Protein AF-N1UBB9-F1 (afdb_monomer_lite)

Foldseek 3Di:
DDPPPPDDLVNLLPLVNLLLLLLVVVVVVVVVVVVVVVVCVVVVDDDDDDDPSNVLSPLQFPPPVQQAQDDPVCQVPPPVPDRSSVSRVVSLVVLLPDDPVSRDRSNVSNVVLSVVLSCLQPVDPDNDAPFWDWDWDFPPDDDVVDTDTDTDTHRRDPSNVSSVVSVVVSCLVVCLVVDDLLDQPPHDACSDPNHRHDPVVNVVVVVVVCPPDPDDDDDDDDDPPVVVPDDPVCVVPVD

Secondary structure (DSSP, 8-state):
--------TGGGGSHHHHHHHHHHHHHHHHHHHHHHHHHHHHH--------HHHHHHHHHS--GGGPPPPPHHHHHS-TTS-HHHHHHHHHHHHHHTS-GGGS-HHHHHHHHHHHHHHIIIII-SS--PPPPEEEEEEEEEEETTEEEEEEEEE---HHHHHHHHHHHHHHHHHHTTTS-TT--TT--S-TBTTB---HHHHHHHHHHHHTT-S---------TTHHHHS-HHHHHH--

Sequence (239 aa):
MGRSHAFTFEDYFSDLSIIKSLITYRLKLAKKRHDQFFFERFVHSENLRSNETEVQLSKIFPPRNHWKRPNFKSRIKPKGGNSYSESLLFTINQYRSLPLEKQPQWVFELNNFISEIRSKALYSSTIELPPPKLVPASKNKKDGDFELYRPISIVEDLASSIVMKLVARYLMDQLDIVFKKSSFAYRRGRIYQNRIPTHHDCYKEIKRFKVGKTELYVSECDIKAFFDTIAHSEIRNSY

Structure (mmCIF, N/CA/C/O backbone):
data_AF-N1UBB9-F1
#
_entry.id   AF-N1UBB9-F1
#
loop_
_atom_site.group_PDB
_atom_site.id
_atom_site.type_symbol
_atom_site.label_atom_id
_atom_site.label_alt_id
_atom_site.label_comp_id
_atom_site.label_asym_id
_atom_site.label_entity_id
_atom_site.label_seq_id
_atom_site.pdbx_PDB_ins_code
_atom_site.Cartn_x
_atom_site.Cartn_y
_atom_site.Cartn_z
_atom_site.occupancy
_atom_site.B_iso_or_equiv
_atom_site.auth_seq_id
_atom_site.auth_comp_id
_atom_site.auth_asym_id
_atom_site.auth_atom_id
_atom_site.pdbx_PDB_model_num
ATOM 1 N N . MET A 1 1 ? -29.050 -9.064 -12.350 1.00 32.28 1 MET A N 1
ATOM 2 C CA . MET A 1 1 ? -28.337 -10.332 -12.086 1.00 32.28 1 MET A CA 1
ATOM 3 C C . MET A 1 1 ? -26.857 -10.121 -12.377 1.00 32.28 1 MET A C 1
ATOM 5 O O . MET A 1 1 ? -26.443 -10.207 -13.525 1.00 32.28 1 MET A O 1
ATOM 9 N N . GLY A 1 2 ? -26.083 -9.693 -11.378 1.00 38.00 2 GLY A N 1
ATOM 10 C CA . GLY A 1 2 ? -24.653 -9.420 -11.540 1.00 38.00 2 GLY A CA 1
ATOM 11 C C . GLY A 1 2 ? -23.857 -10.659 -11.165 1.00 38.00 2 GLY A C 1
ATOM 12 O O . GLY A 1 2 ? -23.973 -11.118 -10.035 1.00 38.00 2 GLY A O 1
ATOM 13 N N . ARG A 1 3 ? -23.083 -11.207 -12.105 1.00 36.44 3 ARG A N 1
ATOM 14 C CA . ARG A 1 3 ? -22.114 -12.270 -11.822 1.00 36.44 3 ARG A CA 1
ATOM 15 C C . ARG A 1 3 ? -21.164 -11.764 -10.735 1.00 36.44 3 ARG A C 1
ATOM 17 O O . ARG A 1 3 ? -20.363 -10.867 -10.990 1.00 36.44 3 ARG A O 1
ATOM 24 N N . SER A 1 4 ? -21.273 -12.309 -9.528 1.00 43.84 4 SER A N 1
ATOM 25 C CA . SER A 1 4 ? -20.225 -12.215 -8.521 1.00 43.84 4 SER A CA 1
ATOM 26 C C . SER A 1 4 ? -19.043 -13.020 -9.049 1.00 43.84 4 SER A C 1
ATOM 28 O O . SER A 1 4 ? -18.952 -14.224 -8.822 1.00 43.84 4 SER A O 1
ATOM 30 N N . HIS A 1 5 ? -18.176 -12.384 -9.836 1.00 55.91 5 HIS A N 1
ATOM 31 C CA . HIS A 1 5 ? -16.854 -12.940 -10.080 1.00 55.91 5 HIS A CA 1
ATOM 32 C C . HIS A 1 5 ? -16.162 -12.989 -8.719 1.00 55.91 5 HIS A C 1
ATOM 34 O O . HIS A 1 5 ? -15.759 -11.954 -8.189 1.00 55.91 5 HIS A O 1
ATOM 40 N N . ALA A 1 6 ? -16.126 -14.175 -8.115 1.00 71.12 6 ALA A N 1
ATOM 41 C CA . ALA A 1 6 ? -15.250 -14.435 -6.992 1.00 71.12 6 ALA A CA 1
ATOM 42 C C . ALA A 1 6 ? -13.825 -14.273 -7.529 1.00 71.12 6 ALA A C 1
ATOM 44 O O . ALA A 1 6 ? -13.397 -15.053 -8.376 1.00 71.12 6 ALA A O 1
ATOM 45 N N . PHE A 1 7 ? -13.152 -13.195 -7.130 1.00 80.00 7 PHE A N 1
ATOM 46 C CA . PHE A 1 7 ? -11.756 -12.975 -7.488 1.00 80.00 7 PHE A CA 1
ATOM 47 C C . PHE A 1 7 ? -10.901 -13.993 -6.743 1.00 80.00 7 PHE A C 1
ATOM 49 O O . PHE A 1 7 ? -11.041 -14.130 -5.523 1.00 80.00 7 PHE A O 1
ATOM 56 N N . THR A 1 8 ? -10.022 -14.684 -7.46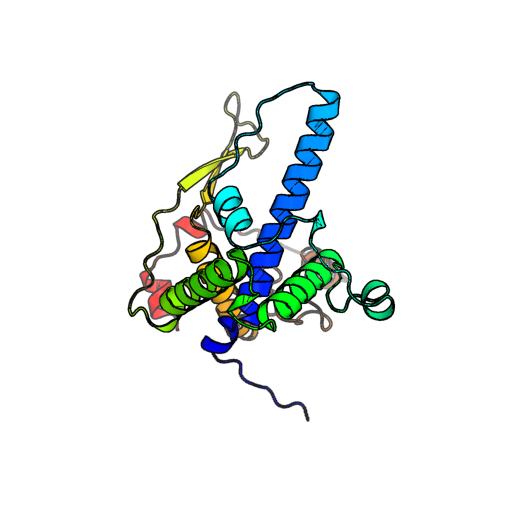0 1.00 90.94 8 THR A N 1
ATOM 57 C CA . THR A 1 8 ? -9.057 -15.589 -6.832 1.00 90.94 8 THR A CA 1
ATOM 58 C C . THR A 1 8 ? -7.869 -14.791 -6.299 1.00 90.94 8 THR A C 1
ATOM 60 O O . THR A 1 8 ? -7.705 -13.608 -6.611 1.00 90.94 8 THR A O 1
ATOM 63 N N . PHE A 1 9 ? -7.023 -15.410 -5.475 1.00 91.62 9 PHE A N 1
ATOM 64 C CA . PHE A 1 9 ? -5.820 -14.758 -4.952 1.00 91.62 9 PHE A CA 1
ATOM 65 C C . PHE A 1 9 ? -4.897 -14.271 -6.086 1.00 91.62 9 PHE A C 1
ATOM 67 O O . PHE A 1 9 ? -4.391 -13.148 -6.054 1.00 91.62 9 PHE A O 1
ATOM 74 N N . GLU A 1 10 ? -4.761 -15.066 -7.143 1.00 93.81 10 GLU A N 1
ATOM 75 C CA . GLU A 1 10 ? -3.926 -14.814 -8.318 1.00 93.81 10 GLU A CA 1
ATOM 76 C C . GLU A 1 10 ? -4.357 -13.560 -9.095 1.00 93.81 10 GLU A C 1
ATOM 78 O O . GLU A 1 10 ? -3.503 -12.830 -9.614 1.00 93.81 10 GLU A O 1
ATOM 83 N N . ASP A 1 11 ? -5.658 -13.246 -9.128 1.00 93.88 11 ASP A N 1
ATOM 84 C CA . ASP A 1 11 ? -6.191 -12.058 -9.810 1.00 93.88 11 ASP A CA 1
ATOM 85 C C . ASP A 1 11 ? -5.619 -10.757 -9.224 1.00 93.88 11 ASP A C 1
ATOM 87 O O . ASP A 1 11 ? -5.365 -9.772 -9.941 1.00 93.88 11 ASP A O 1
ATOM 91 N N . TYR A 1 12 ? -5.343 -10.750 -7.916 1.00 94.56 12 TYR A N 1
ATOM 92 C CA . TYR A 1 12 ? -4.741 -9.613 -7.220 1.00 94.56 12 TYR A CA 1
ATOM 93 C C . TYR A 1 12 ? -3.288 -9.370 -7.627 1.00 94.56 12 TYR A C 1
ATOM 95 O O . TYR A 1 12 ? -2.822 -8.235 -7.483 1.00 94.56 12 TYR A O 1
ATOM 103 N N . PHE A 1 13 ? -2.625 -10.382 -8.188 1.00 96.00 13 PHE A N 1
ATOM 104 C CA . PHE A 1 13 ? -1.251 -10.359 -8.690 1.00 96.00 13 PHE A CA 1
ATOM 105 C C . PHE A 1 13 ? -1.169 -10.345 -10.221 1.00 96.00 13 PHE A C 1
ATOM 107 O O . PHE A 1 13 ? -0.102 -10.564 -10.795 1.00 96.00 13 PHE A O 1
ATOM 114 N N . SER A 1 14 ? -2.272 -10.049 -10.911 1.00 95.62 14 SER A N 1
ATOM 115 C CA . SER A 1 14 ? -2.250 -9.749 -12.346 1.00 95.62 14 SER A CA 1
ATOM 116 C C . SER A 1 14 ? -1.282 -8.604 -12.679 1.00 95.62 14 SER A C 1
ATOM 118 O O . SER A 1 14 ? -1.130 -7.658 -11.898 1.00 95.62 14 SER A O 1
ATOM 120 N N . ASP A 1 15 ? -0.689 -8.640 -13.879 1.00 95.69 15 ASP A N 1
ATOM 121 C CA . ASP A 1 15 ? 0.188 -7.585 -14.415 1.00 95.69 15 ASP A CA 1
ATOM 122 C C . ASP A 1 15 ? -0.376 -6.186 -14.168 1.00 95.69 15 ASP A C 1
ATOM 124 O O . ASP A 1 15 ? 0.298 -5.294 -13.657 1.00 95.69 15 ASP A O 1
ATOM 128 N N . LEU A 1 16 ? -1.659 -5.997 -14.484 1.00 94.38 16 LEU A N 1
ATOM 129 C CA . LEU A 1 16 ? -2.328 -4.713 -14.335 1.00 94.38 16 LEU A CA 1
ATOM 130 C C . LEU A 1 16 ? -2.401 -4.261 -12.869 1.00 94.38 16 LEU A C 1
ATOM 132 O O . LEU A 1 16 ? -2.244 -3.071 -12.588 1.00 94.38 16 LEU A O 1
ATOM 136 N N . SER A 1 17 ? -2.654 -5.180 -11.935 1.00 94.88 17 SER A N 1
ATOM 137 C CA . SER A 1 17 ? -2.685 -4.883 -10.500 1.00 94.88 17 SER A CA 1
ATOM 138 C C . SER A 1 17 ? -1.311 -4.464 -9.977 1.00 94.88 17 SER A C 1
ATOM 140 O O . SER A 1 17 ? -1.213 -3.466 -9.256 1.00 94.88 17 SER A O 1
ATOM 142 N N . ILE A 1 18 ? -0.258 -5.177 -10.381 1.00 97.00 18 ILE A N 1
ATOM 143 C CA . ILE A 1 18 ? 1.126 -4.870 -10.005 1.00 97.00 18 ILE A CA 1
ATOM 144 C C . ILE A 1 18 ? 1.548 -3.522 -10.603 1.00 97.00 18 ILE A C 1
ATOM 146 O O . ILE A 1 18 ? 1.973 -2.632 -9.866 1.00 97.00 18 ILE A O 1
ATOM 150 N N . ILE A 1 19 ? 1.319 -3.307 -11.902 1.00 96.38 19 ILE A N 1
ATOM 151 C CA . ILE A 1 19 ? 1.623 -2.046 -12.595 1.00 96.38 19 ILE A CA 1
ATOM 152 C C . ILE A 1 19 ? 0.910 -0.865 -11.930 1.00 96.38 19 ILE A C 1
ATOM 154 O O . ILE A 1 19 ? 1.537 0.157 -11.658 1.00 96.38 19 ILE A O 1
ATOM 158 N N . LYS A 1 20 ? -0.383 -0.980 -11.599 1.00 94.12 20 LYS A N 1
ATOM 159 C CA . LYS A 1 20 ? -1.114 0.094 -10.899 1.00 94.12 20 LYS A CA 1
ATOM 160 C C . LYS A 1 20 ? -0.519 0.400 -9.522 1.00 94.12 20 LYS A C 1
ATOM 162 O O . LYS A 1 20 ? -0.442 1.570 -9.125 1.00 94.12 20 LYS A O 1
ATOM 167 N N . SER A 1 21 ? -0.084 -0.625 -8.790 1.00 94.62 21 SER A N 1
ATOM 168 C CA . SER A 1 21 ? 0.625 -0.438 -7.523 1.00 94.62 21 SER A CA 1
ATOM 169 C C . SER A 1 21 ? 1.949 0.296 -7.730 1.00 94.62 21 SER A C 1
ATOM 171 O O . SER A 1 21 ? 2.167 1.309 -7.065 1.00 94.62 21 SER A O 1
ATOM 173 N N . LEU A 1 22 ? 2.766 -0.124 -8.697 1.00 95.81 22 LEU A N 1
ATOM 174 C CA . LEU A 1 22 ? 4.042 0.509 -9.043 1.00 95.81 22 LEU A CA 1
ATOM 175 C C . LEU A 1 22 ? 3.880 1.971 -9.480 1.00 95.81 22 LEU A C 1
ATOM 177 O O . LEU A 1 22 ? 4.590 2.850 -8.992 1.00 95.81 22 LEU A O 1
ATOM 181 N N . ILE A 1 23 ? 2.887 2.264 -10.326 1.00 94.44 23 ILE A N 1
ATOM 182 C CA . ILE A 1 23 ? 2.545 3.631 -10.744 1.00 94.44 23 ILE A CA 1
ATOM 183 C C . ILE A 1 23 ? 2.248 4.502 -9.521 1.00 94.44 23 ILE A C 1
ATOM 185 O O . ILE A 1 23 ? 2.712 5.637 -9.443 1.00 94.44 23 ILE A O 1
ATOM 189 N N . THR A 1 24 ? 1.530 3.976 -8.525 1.00 92.56 24 THR A N 1
ATOM 190 C CA . THR A 1 24 ? 1.239 4.726 -7.293 1.00 92.56 24 THR A CA 1
ATOM 191 C C . THR A 1 24 ? 2.524 5.130 -6.564 1.00 92.56 24 THR A C 1
ATOM 193 O O . THR A 1 24 ? 2.644 6.280 -6.139 1.00 92.56 24 THR A O 1
ATOM 196 N N . TYR A 1 25 ? 3.499 4.222 -6.447 1.00 92.31 25 TYR A N 1
ATOM 197 C CA . TYR A 1 25 ? 4.814 4.537 -5.875 1.00 92.31 25 TYR A CA 1
ATOM 198 C C . TYR A 1 25 ? 5.561 5.574 -6.719 1.00 92.31 25 TYR A C 1
ATOM 200 O O . TYR A 1 25 ? 6.058 6.565 -6.181 1.00 92.31 25 TYR A O 1
ATOM 208 N N . ARG A 1 26 ? 5.556 5.420 -8.048 1.00 93.12 26 ARG A N 1
ATOM 209 C CA . ARG A 1 26 ? 6.210 6.355 -8.970 1.00 93.12 26 ARG A CA 1
ATOM 210 C C . ARG A 1 26 ? 5.647 7.774 -8.878 1.00 93.12 26 ARG A C 1
ATOM 212 O O . ARG A 1 26 ? 6.416 8.736 -8.938 1.00 93.12 26 ARG A O 1
ATOM 219 N N . LEU A 1 27 ? 4.329 7.910 -8.720 1.00 91.56 27 LEU A N 1
ATOM 220 C CA . LEU A 1 27 ? 3.659 9.202 -8.553 1.00 91.56 27 LEU A CA 1
ATOM 221 C C . LEU A 1 27 ? 3.957 9.835 -7.192 1.00 91.56 27 LEU A C 1
ATOM 223 O O . LEU A 1 27 ? 4.211 11.036 -7.138 1.00 91.56 27 LEU A O 1
ATOM 227 N N . LYS A 1 28 ? 3.981 9.045 -6.108 1.00 89.94 28 LYS A N 1
ATOM 228 C CA . LYS A 1 28 ? 4.398 9.530 -4.781 1.00 89.94 28 LYS A CA 1
ATOM 229 C C . LYS A 1 28 ? 5.828 10.065 -4.810 1.00 89.94 28 LYS A C 1
ATOM 231 O O . LYS A 1 28 ? 6.072 11.158 -4.310 1.00 89.94 28 LYS A O 1
ATOM 236 N N . LEU A 1 29 ? 6.742 9.341 -5.455 1.00 89.12 29 LEU A N 1
ATOM 237 C CA . LEU A 1 29 ? 8.123 9.779 -5.643 1.00 89.12 29 LEU A CA 1
ATOM 238 C C . LEU A 1 29 ? 8.206 11.072 -6.467 1.00 89.12 29 LEU A C 1
ATOM 240 O O . LEU A 1 29 ? 8.925 11.994 -6.099 1.00 89.12 29 LEU A O 1
ATOM 244 N N . ALA A 1 30 ? 7.456 11.160 -7.570 1.00 86.88 30 ALA A N 1
ATOM 245 C CA . ALA A 1 30 ? 7.433 12.362 -8.401 1.00 86.88 30 ALA A CA 1
ATOM 246 C C . ALA A 1 30 ? 6.918 13.589 -7.632 1.00 86.88 30 ALA A C 1
ATOM 248 O O . ALA A 1 30 ? 7.473 14.672 -7.793 1.00 86.88 30 ALA A O 1
ATOM 249 N N . LYS A 1 31 ? 5.892 13.411 -6.789 1.00 87.12 31 LYS A N 1
ATOM 250 C CA . LYS A 1 31 ? 5.391 14.464 -5.902 1.00 87.12 31 LYS A CA 1
ATOM 251 C C . LYS A 1 31 ? 6.442 14.861 -4.865 1.00 87.12 31 LYS A C 1
ATOM 253 O O . LYS A 1 31 ? 6.760 16.035 -4.779 1.00 87.12 31 LYS A O 1
ATOM 258 N N . LYS A 1 32 ? 7.045 13.891 -4.169 1.00 85.94 32 LYS A N 1
ATOM 259 C CA . LYS A 1 32 ? 8.107 14.145 -3.182 1.00 85.94 32 LYS A CA 1
ATOM 260 C C . LYS A 1 32 ? 9.259 14.956 -3.781 1.00 85.94 32 LYS A C 1
ATOM 262 O O . LYS A 1 32 ? 9.636 15.964 -3.204 1.00 85.94 32 LYS A O 1
ATOM 267 N N . ARG A 1 33 ? 9.766 14.556 -4.954 1.00 82.75 33 ARG A N 1
ATOM 268 C CA . ARG A 1 33 ? 10.819 15.300 -5.666 1.00 82.75 33 ARG A CA 1
ATOM 269 C C . ARG A 1 33 ? 10.375 16.715 -6.023 1.00 82.75 33 ARG A C 1
ATOM 271 O O . ARG A 1 33 ? 11.146 17.645 -5.869 1.00 82.75 33 ARG A O 1
ATOM 278 N N . HIS A 1 34 ? 9.150 16.880 -6.524 1.00 84.00 34 HIS A N 1
ATOM 279 C CA . HIS A 1 34 ? 8.626 18.203 -6.860 1.00 84.00 34 HIS A CA 1
ATOM 280 C C . HIS A 1 34 ? 8.561 19.117 -5.634 1.00 84.00 34 HIS A C 1
ATOM 282 O O . HIS A 1 34 ? 9.020 20.252 -5.714 1.00 84.00 34 HIS A O 1
ATOM 288 N N . ASP A 1 35 ? 8.049 18.600 -4.517 1.00 84.62 35 ASP A N 1
ATOM 289 C CA . ASP A 1 35 ? 7.962 19.332 -3.257 1.00 84.62 35 ASP A CA 1
ATOM 290 C C . ASP A 1 35 ? 9.378 19.685 -2.753 1.00 84.62 35 ASP A C 1
ATOM 292 O O . ASP A 1 35 ? 9.630 20.830 -2.397 1.00 84.62 35 ASP A O 1
ATOM 296 N N . GLN A 1 36 ? 10.336 18.750 -2.815 1.00 82.81 36 GLN A N 1
ATOM 297 C CA . GLN A 1 36 ? 11.743 18.994 -2.455 1.00 82.81 36 GLN A CA 1
ATOM 298 C C . GLN A 1 36 ? 12.393 20.084 -3.315 1.00 82.81 36 GLN A C 1
ATOM 300 O O . GLN A 1 36 ? 12.878 21.066 -2.765 1.00 82.81 36 GLN A O 1
ATOM 305 N N . PHE A 1 37 ? 12.329 19.970 -4.646 1.00 80.81 37 PHE A N 1
ATOM 306 C CA . PHE A 1 37 ? 12.871 20.986 -5.555 1.00 80.81 37 PHE A CA 1
ATOM 307 C C . PHE A 1 37 ? 12.218 22.356 -5.356 1.00 80.81 37 PHE A C 1
ATOM 309 O O . PHE A 1 37 ? 12.875 23.384 -5.513 1.00 80.81 37 PHE A O 1
ATOM 316 N N . PHE A 1 38 ? 10.921 22.384 -5.032 1.00 82.81 38 PHE A N 1
ATOM 317 C CA . PHE A 1 38 ? 10.234 23.623 -4.694 1.00 82.81 38 PHE A CA 1
ATOM 318 C C . PHE A 1 38 ? 10.890 24.277 -3.476 1.00 82.81 38 PHE A C 1
ATOM 320 O O . PHE A 1 38 ? 11.277 25.433 -3.580 1.00 82.81 38 PHE A O 1
ATOM 327 N N . PHE A 1 39 ? 11.091 23.542 -2.376 1.00 78.56 39 PHE A N 1
ATOM 328 C CA . PHE A 1 39 ? 11.752 24.059 -1.171 1.00 78.56 39 PHE A CA 1
ATOM 329 C C . PHE A 1 39 ? 13.223 24.430 -1.391 1.00 78.56 39 PHE A C 1
ATOM 331 O O . PHE A 1 39 ? 13.657 25.487 -0.943 1.00 78.56 39 PHE A O 1
ATOM 338 N N . GLU A 1 40 ? 13.988 23.613 -2.108 1.00 78.06 40 GLU A N 1
ATOM 339 C CA . GLU A 1 40 ? 15.409 23.870 -2.383 1.00 78.06 40 GLU A CA 1
ATOM 340 C C . GLU A 1 40 ? 15.625 25.155 -3.169 1.00 78.06 40 GLU A C 1
ATOM 342 O O . GLU A 1 40 ? 16.565 25.895 -2.889 1.00 78.06 40 GLU A O 1
ATOM 347 N N . ARG A 1 41 ? 14.714 25.482 -4.092 1.00 77.19 41 ARG A N 1
ATOM 348 C CA . ARG A 1 41 ? 14.753 26.758 -4.810 1.00 77.19 41 ARG A CA 1
ATOM 349 C C . ARG A 1 41 ? 14.647 27.966 -3.870 1.00 77.19 41 ARG A C 1
ATOM 351 O O . ARG A 1 41 ? 15.125 29.037 -4.225 1.00 77.19 41 ARG A O 1
ATOM 358 N N . PHE A 1 42 ? 14.040 27.806 -2.693 1.00 76.00 42 PHE A N 1
ATOM 359 C CA . PHE A 1 42 ? 14.016 28.844 -1.660 1.00 76.00 42 PHE A CA 1
ATOM 360 C C . PHE A 1 42 ? 15.240 28.787 -0.738 1.00 76.00 42 PHE A C 1
ATOM 362 O O . PHE A 1 42 ? 15.728 29.833 -0.320 1.00 76.00 42 PHE A O 1
ATOM 369 N N . VAL A 1 43 ? 15.743 27.590 -0.419 1.00 77.62 43 VAL A N 1
ATOM 370 C CA . VAL A 1 43 ? 16.751 27.376 0.639 1.00 77.62 43 VAL A CA 1
ATOM 371 C C . VAL A 1 43 ? 18.195 27.277 0.108 1.00 77.62 43 VAL A C 1
ATOM 373 O O . VAL A 1 43 ? 19.129 27.329 0.899 1.00 77.62 43 VAL A O 1
ATOM 376 N N . HIS A 1 44 ? 18.411 27.193 -1.212 1.00 69.44 44 HIS A N 1
ATOM 377 C CA . HIS A 1 44 ? 19.735 27.044 -1.849 1.00 69.44 44 HIS A CA 1
ATOM 378 C C . HIS A 1 44 ? 20.576 25.886 -1.268 1.00 69.44 44 HIS A C 1
ATOM 380 O O . HIS A 1 44 ? 21.794 25.983 -1.147 1.00 69.44 44 HIS A O 1
ATOM 386 N N . SER A 1 45 ? 19.934 24.780 -0.881 1.00 66.00 45 SER A N 1
ATOM 387 C CA . SER A 1 45 ? 20.616 23.597 -0.340 1.00 66.00 45 SER A CA 1
ATOM 388 C C . SER A 1 45 ? 20.799 22.514 -1.406 1.00 66.00 45 SER A C 1
ATOM 390 O O . SER A 1 45 ? 19.819 22.107 -2.023 1.00 66.00 45 SER A O 1
ATOM 392 N N . GLU A 1 46 ? 22.016 21.986 -1.570 1.00 59.31 46 GLU A N 1
ATOM 393 C CA . GLU A 1 46 ? 22.375 21.043 -2.652 1.00 59.31 46 GLU A CA 1
ATOM 394 C C . GLU A 1 46 ? 22.285 19.538 -2.301 1.00 59.31 46 GLU A C 1
ATOM 396 O O . GLU A 1 46 ? 22.739 18.686 -3.062 1.00 59.31 46 GLU A O 1
ATOM 401 N N . ASN A 1 47 ? 21.698 19.144 -1.167 1.00 57.66 47 ASN A N 1
ATOM 402 C CA . ASN A 1 47 ? 21.794 17.754 -0.694 1.00 57.66 47 ASN A CA 1
ATOM 403 C C . ASN A 1 47 ? 20.572 16.876 -1.029 1.00 57.66 47 ASN A C 1
ATOM 405 O O . ASN A 1 47 ? 19.815 16.478 -0.141 1.00 57.66 47 ASN A O 1
ATOM 409 N N . LEU A 1 48 ? 20.433 16.470 -2.296 1.00 59.88 48 LEU A N 1
ATOM 410 C CA . LEU A 1 48 ? 19.483 15.424 -2.706 1.00 59.88 48 LEU A CA 1
ATOM 411 C C . LEU A 1 48 ? 20.136 14.037 -2.689 1.00 59.88 48 LEU A C 1
ATOM 413 O O . LEU A 1 48 ? 20.712 13.579 -3.676 1.00 59.88 48 LEU A O 1
ATOM 417 N N . ARG A 1 49 ? 19.994 13.310 -1.576 1.00 63.09 49 ARG A N 1
ATOM 418 C CA . ARG A 1 49 ? 20.293 11.869 -1.555 1.00 63.09 49 ARG A CA 1
ATOM 419 C C . ARG A 1 49 ? 19.092 11.090 -2.089 1.00 63.09 49 ARG A C 1
ATOM 421 O O . ARG A 1 49 ? 18.026 11.092 -1.473 1.00 63.09 49 ARG A O 1
ATOM 428 N N . SER A 1 50 ? 19.275 10.421 -3.227 1.00 67.12 50 SER A N 1
ATOM 429 C CA . SER A 1 50 ? 18.292 9.461 -3.746 1.00 67.12 50 SER A CA 1
ATOM 430 C C . SER A 1 50 ? 18.240 8.234 -2.838 1.00 67.12 50 SER A C 1
ATOM 432 O O . SER A 1 50 ? 19.287 7.731 -2.431 1.00 67.12 50 SER A O 1
ATOM 434 N N . ASN A 1 51 ? 17.041 7.741 -2.523 1.00 79.06 51 ASN A N 1
ATOM 435 C CA . ASN A 1 51 ? 16.901 6.481 -1.786 1.00 79.06 51 ASN A CA 1
ATOM 436 C C . ASN A 1 51 ? 16.914 5.262 -2.732 1.00 79.06 51 ASN A C 1
ATOM 438 O O . ASN A 1 51 ? 16.733 5.394 -3.942 1.00 79.06 51 ASN A O 1
ATOM 442 N N . GLU A 1 52 ? 17.118 4.056 -2.200 1.00 82.44 52 GLU A N 1
ATOM 443 C CA . GLU A 1 52 ? 17.203 2.829 -3.013 1.00 82.44 52 GLU A CA 1
ATOM 444 C C . GLU A 1 52 ? 15.931 2.573 -3.834 1.00 82.44 52 GLU A C 1
ATOM 446 O O . GLU A 1 52 ? 16.001 2.267 -5.026 1.00 82.44 52 GLU A O 1
ATOM 451 N N . THR A 1 53 ? 14.754 2.799 -3.241 1.00 83.94 53 THR A N 1
ATOM 452 C CA . THR A 1 53 ? 13.463 2.681 -3.935 1.00 83.94 53 THR A CA 1
ATOM 453 C C . THR A 1 53 ? 13.374 3.614 -5.146 1.00 83.94 53 THR A C 1
ATOM 455 O O . THR A 1 53 ? 12.798 3.269 -6.174 1.00 83.94 53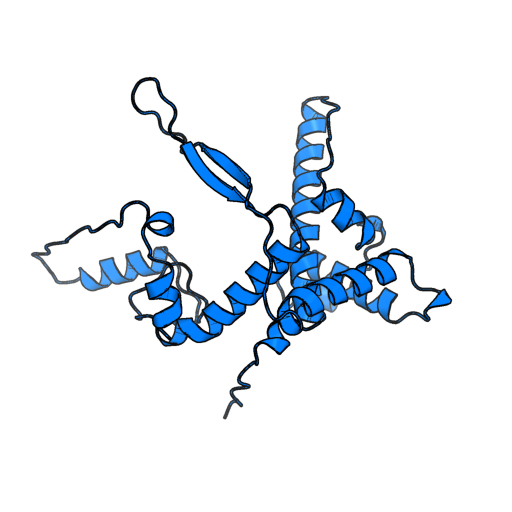 THR A O 1
ATOM 458 N N . GLU A 1 54 ? 13.925 4.819 -5.043 1.00 85.44 54 GLU A N 1
ATOM 459 C CA . GLU A 1 54 ? 13.953 5.815 -6.107 1.00 85.44 54 GLU A CA 1
ATOM 460 C C . GLU A 1 54 ? 14.880 5.411 -7.252 1.00 85.44 54 GLU A C 1
ATOM 462 O O . GLU A 1 54 ? 14.513 5.597 -8.416 1.00 85.44 54 GLU A O 1
ATOM 467 N N . VAL A 1 55 ? 16.020 4.798 -6.927 1.00 87.19 55 VAL A N 1
ATOM 468 C CA . VAL A 1 55 ? 16.936 4.198 -7.905 1.00 87.19 55 VAL A CA 1
ATOM 469 C C . VAL A 1 55 ? 16.277 3.009 -8.608 1.00 87.19 55 VAL A C 1
ATOM 471 O O . VAL A 1 55 ? 16.382 2.871 -9.822 1.00 87.19 55 VAL A O 1
ATOM 474 N N . GLN A 1 56 ? 15.543 2.160 -7.890 1.00 89.81 56 GLN A N 1
ATOM 475 C CA . GLN A 1 56 ? 14.833 1.036 -8.501 1.00 89.81 56 GLN A CA 1
ATOM 476 C C . GLN A 1 56 ? 13.680 1.510 -9.400 1.00 89.81 56 GLN A C 1
ATOM 478 O O . GLN A 1 56 ? 13.545 1.060 -10.538 1.00 89.81 56 GLN A O 1
ATOM 483 N N . LEU A 1 57 ? 12.883 2.482 -8.940 1.00 92.00 57 LEU A N 1
ATOM 484 C CA . LEU A 1 57 ? 11.781 3.058 -9.718 1.00 92.00 57 LEU A CA 1
ATOM 485 C C . LEU A 1 57 ? 12.259 3.788 -10.978 1.00 92.00 57 LEU A C 1
ATOM 487 O O . LEU A 1 57 ? 11.511 3.837 -11.952 1.00 92.00 57 LEU A O 1
ATOM 491 N N . SER A 1 58 ? 13.458 4.379 -10.977 1.00 89.38 58 SER A N 1
ATOM 492 C CA . SER A 1 58 ? 14.017 5.021 -12.173 1.00 89.38 58 SER A CA 1
ATOM 493 C C . SER A 1 58 ? 14.501 4.013 -13.219 1.00 89.38 58 SER A C 1
ATOM 495 O O . SER A 1 58 ? 14.479 4.344 -14.402 1.00 89.38 58 SER A O 1
ATOM 497 N N . LYS A 1 59 ? 14.864 2.788 -12.812 1.00 93.56 59 LYS A N 1
ATOM 498 C CA . LYS A 1 59 ? 15.226 1.691 -13.727 1.00 93.56 59 LYS A CA 1
ATOM 499 C C . LYS A 1 59 ? 14.016 1.099 -14.451 1.00 93.56 59 LYS A C 1
ATOM 501 O O . LYS A 1 59 ? 14.122 0.775 -15.626 1.00 93.56 59 LYS A O 1
ATOM 506 N N . ILE A 1 60 ? 12.869 0.991 -13.774 1.00 95.56 60 ILE A N 1
ATOM 507 C CA . ILE A 1 60 ? 11.661 0.337 -14.319 1.00 95.56 60 ILE A CA 1
ATOM 508 C C . ILE A 1 60 ? 10.632 1.305 -14.924 1.00 95.56 60 ILE A C 1
ATOM 510 O O . ILE A 1 60 ? 9.626 0.868 -15.480 1.00 95.56 60 ILE A O 1
ATOM 514 N N . PHE A 1 61 ? 10.828 2.622 -14.798 1.00 95.00 61 PHE A N 1
ATOM 515 C CA . PHE A 1 61 ? 9.923 3.621 -15.372 1.00 95.00 61 PHE A CA 1
ATOM 516 C C . PHE A 1 61 ? 10.664 4.683 -16.178 1.00 95.00 61 PHE A C 1
ATOM 518 O O . PHE A 1 61 ? 11.681 5.205 -15.722 1.00 95.00 61 PHE A O 1
ATOM 525 N N . PRO A 1 62 ? 10.080 5.145 -17.298 1.00 92.38 62 PRO A N 1
ATOM 526 C CA . PRO A 1 62 ? 10.642 6.262 -18.030 1.00 92.38 62 PRO A CA 1
ATOM 527 C C . PRO A 1 62 ? 10.541 7.570 -17.218 1.00 92.38 62 PRO A C 1
ATOM 529 O O . PRO A 1 62 ? 9.632 7.748 -16.384 1.00 92.38 62 PRO A O 1
ATOM 532 N N . PRO A 1 63 ? 11.435 8.540 -17.476 1.00 87.44 63 PRO A N 1
ATOM 533 C CA . PRO A 1 63 ? 11.330 9.872 -16.896 1.00 87.44 63 PRO A CA 1
ATOM 534 C C . PRO A 1 63 ? 10.058 10.590 -17.377 1.00 87.44 63 PRO A C 1
ATOM 536 O O . PRO A 1 63 ? 9.484 10.276 -18.419 1.00 87.44 63 PRO A O 1
ATOM 539 N N . ARG A 1 64 ? 9.583 11.563 -16.587 1.00 84.12 64 ARG A N 1
ATOM 540 C CA . ARG A 1 64 ? 8.250 12.177 -16.759 1.00 84.12 64 ARG A CA 1
ATOM 541 C C . ARG A 1 64 ? 8.057 12.872 -18.110 1.00 84.12 64 ARG A C 1
ATOM 543 O O . ARG A 1 64 ? 6.952 12.873 -18.639 1.00 84.12 64 ARG A O 1
ATOM 550 N N . ASN A 1 65 ? 9.117 13.440 -18.676 1.00 85.44 65 ASN A N 1
ATOM 551 C CA . ASN A 1 65 ? 9.105 14.061 -20.004 1.00 85.44 65 ASN A CA 1
ATOM 552 C C . ASN A 1 65 ? 8.847 13.059 -21.146 1.00 85.44 65 ASN A C 1
ATOM 554 O O . ASN A 1 65 ? 8.404 13.466 -22.213 1.00 85.44 65 ASN A O 1
ATOM 558 N N . HIS A 1 66 ? 9.065 11.762 -20.918 1.00 87.44 66 HIS A N 1
ATOM 559 C CA . HIS A 1 66 ? 8.783 10.703 -21.890 1.00 87.44 66 HIS A CA 1
ATOM 560 C C . HIS A 1 66 ? 7.374 10.116 -21.738 1.00 87.44 66 HIS A C 1
ATOM 562 O O . HIS A 1 66 ? 6.988 9.239 -22.516 1.00 87.44 66 HIS A O 1
ATOM 568 N N . TRP A 1 67 ? 6.595 10.577 -20.750 1.00 90.38 67 TRP A N 1
ATOM 569 C CA . TRP A 1 67 ? 5.237 10.089 -20.540 1.00 90.38 67 TRP A CA 1
ATOM 570 C C . TRP A 1 67 ? 4.336 10.571 -21.670 1.00 90.38 67 TRP A C 1
ATOM 572 O O . TRP A 1 67 ? 4.167 11.767 -21.920 1.00 90.38 67 TRP A O 1
ATOM 582 N N . LYS A 1 68 ? 3.743 9.604 -22.356 1.00 87.12 68 LYS A N 1
ATOM 583 C CA . LYS A 1 68 ? 2.818 9.823 -23.453 1.00 87.12 68 LYS A CA 1
ATOM 584 C C . LYS A 1 68 ? 1.478 10.277 -22.886 1.00 87.12 68 LYS A C 1
ATOM 586 O O . LYS A 1 68 ? 1.023 9.811 -21.841 1.00 87.12 68 LYS A O 1
ATOM 591 N N . ARG A 1 69 ? 0.858 11.234 -23.575 1.00 81.31 69 ARG A N 1
ATOM 592 C CA . ARG A 1 69 ? -0.424 11.807 -23.166 1.00 81.31 69 ARG A CA 1
ATOM 593 C C . ARG A 1 69 ? -1.562 10.998 -23.788 1.00 81.31 69 ARG A C 1
ATOM 595 O O . ARG A 1 69 ? -1.598 10.886 -25.013 1.00 81.31 69 ARG A O 1
ATOM 602 N N . PRO A 1 70 ? -2.511 10.500 -22.984 1.00 78.31 70 PRO A N 1
ATOM 603 C CA . PRO A 1 70 ? -3.750 9.941 -23.496 1.00 78.31 70 PRO A CA 1
ATOM 604 C C . PRO A 1 70 ? -4.531 10.978 -24.320 1.00 78.31 70 PRO A C 1
ATOM 606 O O . PRO A 1 70 ? -4.321 12.195 -24.201 1.00 78.31 70 PRO A O 1
ATOM 609 N N . ASN A 1 71 ? -5.466 10.502 -25.146 1.00 77.94 71 ASN A N 1
ATOM 610 C CA . ASN A 1 71 ? -6.324 11.369 -25.954 1.00 77.94 71 ASN A CA 1
ATOM 611 C C . ASN A 1 71 ? -7.094 12.394 -25.087 1.00 77.94 71 ASN A C 1
ATOM 613 O O . ASN A 1 71 ? -7.318 12.200 -23.894 1.00 77.94 71 ASN A O 1
ATOM 617 N N . PHE A 1 72 ? -7.520 13.513 -25.676 1.00 71.69 72 PHE A N 1
ATOM 618 C CA . PHE A 1 72 ? -8.173 14.600 -24.929 1.00 71.69 72 PHE A CA 1
ATOM 619 C C . PHE A 1 72 ? -9.411 14.144 -24.132 1.00 71.69 72 PHE A C 1
ATOM 621 O O . PHE A 1 72 ? -9.583 14.551 -22.985 1.00 71.69 72 PHE A O 1
ATOM 628 N N . LYS A 1 73 ? -10.216 13.227 -24.688 1.00 70.12 73 LYS A N 1
ATOM 629 C CA . LYS A 1 73 ? -11.420 12.686 -24.034 1.00 70.12 73 LYS A CA 1
ATOM 630 C C . LYS A 1 73 ? -11.104 11.957 -22.720 1.00 70.12 73 LYS A C 1
ATOM 632 O O . LYS A 1 73 ? -11.780 12.193 -21.724 1.00 70.12 73 LYS A O 1
ATOM 637 N N . SER A 1 74 ? -10.066 11.120 -22.701 1.00 66.88 74 SER A N 1
ATOM 638 C CA . SER A 1 74 ? -9.620 10.423 -21.483 1.00 66.88 74 SER A CA 1
ATOM 639 C C . SER A 1 74 ? -9.003 11.369 -20.446 1.00 66.88 74 SER A C 1
ATOM 641 O O . SER A 1 74 ? -9.140 11.134 -19.252 1.00 66.88 74 SER A O 1
ATOM 643 N N . ARG A 1 75 ? -8.421 12.499 -20.875 1.00 65.69 75 ARG A N 1
ATOM 644 C CA . ARG A 1 75 ? -7.851 13.511 -19.968 1.00 65.69 75 ARG A CA 1
ATOM 645 C C . ARG A 1 75 ? -8.890 14.343 -19.214 1.00 65.69 75 ARG A C 1
ATOM 647 O O . ARG A 1 75 ? -8.622 14.717 -18.078 1.00 65.69 75 ARG A O 1
ATOM 654 N N . ILE A 1 76 ? -10.033 14.661 -19.829 1.00 67.88 76 ILE A N 1
ATOM 655 C CA . ILE A 1 76 ? -11.071 15.499 -19.192 1.00 67.88 76 ILE A CA 1
ATOM 656 C C . ILE A 1 76 ? -11.828 14.724 -18.108 1.00 67.88 76 ILE A C 1
ATOM 658 O O . ILE A 1 76 ? -12.217 15.294 -17.092 1.00 67.88 76 ILE A O 1
ATOM 662 N N . LYS A 1 77 ? -12.040 13.421 -18.313 1.00 67.25 77 LYS A N 1
ATOM 663 C CA . LYS A 1 77 ? -12.732 12.545 -17.361 1.00 67.25 77 LYS A CA 1
ATOM 664 C C . LYS A 1 77 ? -11.902 11.283 -17.111 1.00 67.25 77 LYS A C 1
ATOM 666 O O . LYS A 1 77 ? -12.259 10.224 -17.633 1.00 67.25 77 LYS A O 1
ATOM 671 N N . PRO A 1 78 ? -10.806 11.380 -16.335 1.00 65.25 78 PRO A N 1
ATOM 672 C CA . PRO A 1 78 ? -10.027 10.205 -15.978 1.00 65.25 78 PRO A CA 1
ATOM 673 C C . PRO A 1 78 ? -10.916 9.236 -15.190 1.00 65.25 78 PRO A C 1
ATOM 675 O O . PRO A 1 78 ? -11.531 9.615 -14.190 1.00 65.25 78 PRO A O 1
ATOM 678 N N . LYS A 1 79 ? -10.978 7.971 -15.617 1.00 62.31 79 LYS A N 1
ATOM 679 C CA . LYS A 1 79 ? -11.770 6.919 -14.953 1.00 62.31 79 LYS A CA 1
ATOM 680 C C . LYS A 1 79 ? -11.265 6.633 -13.531 1.00 62.31 79 LYS A C 1
ATOM 682 O O . LYS A 1 79 ? -12.008 6.079 -12.728 1.00 62.31 79 LYS A O 1
ATOM 687 N N . GLY A 1 80 ? -10.016 7.003 -13.222 1.00 60.19 80 GLY A N 1
ATOM 688 C CA . GLY A 1 80 ? -9.363 6.776 -11.925 1.00 60.19 80 GLY A CA 1
ATOM 689 C C . GLY A 1 80 ? -8.918 8.036 -11.174 1.00 60.19 80 GLY A C 1
ATOM 690 O O . GLY A 1 80 ? -8.075 7.932 -10.285 1.00 60.19 80 GLY A O 1
ATOM 691 N N . GLY A 1 81 ? -9.412 9.223 -11.542 1.00 62.59 81 GLY A N 1
ATOM 692 C CA . GLY A 1 81 ? -9.185 10.480 -10.809 1.00 62.59 81 GLY A CA 1
ATOM 693 C C . GLY A 1 81 ? -7.787 11.111 -10.926 1.00 62.59 81 GLY A C 1
ATOM 694 O O . GLY A 1 81 ? -7.649 12.302 -10.668 1.00 62.59 81 GLY A O 1
ATOM 695 N N . ASN A 1 82 ? -6.755 10.374 -11.354 1.00 75.56 82 ASN A N 1
ATOM 696 C CA . ASN A 1 82 ? -5.402 10.910 -11.537 1.00 75.56 82 ASN A CA 1
ATOM 697 C C . ASN A 1 82 ? -4.917 10.751 -12.988 1.00 75.56 82 ASN A C 1
ATOM 699 O O . ASN A 1 82 ? -4.511 9.665 -13.406 1.00 75.56 82 ASN A O 1
ATOM 703 N N . SER A 1 83 ? -4.902 11.858 -13.735 1.00 79.94 83 SER A N 1
ATOM 704 C CA . SER A 1 83 ? -4.472 11.910 -15.141 1.00 79.94 83 SER A CA 1
ATOM 705 C C . SER A 1 83 ? -3.019 11.464 -15.356 1.00 79.94 83 SER A C 1
ATOM 707 O O . SER A 1 83 ? -2.690 10.915 -16.410 1.00 79.94 83 SER A O 1
ATOM 709 N N . TYR A 1 84 ? -2.146 11.631 -14.357 1.00 85.69 84 TYR A N 1
ATOM 710 C CA . TYR A 1 84 ? -0.763 11.158 -14.421 1.00 85.69 84 TYR A CA 1
ATOM 711 C C . TYR A 1 84 ? -0.667 9.635 -14.338 1.00 85.69 84 TYR A C 1
ATOM 713 O O . TYR A 1 84 ? 0.163 9.045 -15.025 1.00 85.69 84 TYR A O 1
ATOM 721 N N . SER A 1 85 ? -1.537 9.002 -13.545 1.00 88.31 85 SER A N 1
ATOM 722 C CA . SER A 1 85 ? -1.619 7.539 -13.459 1.00 88.31 85 SER A CA 1
ATOM 723 C C . SER A 1 85 ? -2.002 6.935 -14.807 1.00 88.31 85 SER A C 1
ATOM 725 O O . SER A 1 85 ? -1.343 6.022 -15.298 1.00 88.31 85 SER A O 1
ATOM 727 N N . GLU A 1 86 ? -3.019 7.509 -15.454 1.00 86.88 86 GLU A N 1
ATOM 728 C CA . GLU A 1 86 ? -3.474 7.066 -16.774 1.00 86.88 86 GLU A CA 1
ATOM 729 C C . GLU A 1 86 ? -2.433 7.329 -17.864 1.00 86.88 86 GLU A C 1
ATOM 731 O O . GLU A 1 86 ? -2.223 6.477 -18.722 1.00 86.88 86 GLU A O 1
ATOM 736 N N . SER A 1 87 ? -1.734 8.466 -17.804 1.00 88.75 87 SER A N 1
ATOM 737 C CA . SER A 1 87 ? -0.654 8.780 -18.747 1.00 88.75 87 SER A CA 1
ATOM 738 C C . SER A 1 87 ? 0.504 7.794 -18.636 1.00 88.75 87 SER A C 1
ATOM 740 O O . SER A 1 87 ? 1.006 7.304 -19.648 1.00 88.75 87 SER A O 1
ATOM 742 N N . LEU A 1 88 ? 0.915 7.455 -17.412 1.00 91.75 88 LEU A N 1
ATOM 743 C CA . LEU A 1 88 ? 1.987 6.492 -17.198 1.00 91.75 88 LEU A CA 1
ATOM 744 C C . LEU A 1 88 ? 1.558 5.080 -17.613 1.00 91.75 88 LEU A C 1
ATOM 746 O O . LEU A 1 88 ? 2.310 4.407 -18.308 1.00 91.75 88 LEU A O 1
ATOM 750 N N . LEU A 1 89 ? 0.333 4.660 -17.285 1.00 92.50 89 LEU A N 1
ATOM 751 C CA . LEU A 1 89 ? -0.206 3.375 -17.739 1.00 92.50 89 LEU A CA 1
ATOM 752 C C . LEU A 1 89 ? -0.271 3.289 -19.271 1.00 92.50 89 LEU A C 1
ATOM 754 O O . LEU A 1 89 ? 0.134 2.285 -19.850 1.00 92.50 89 LEU A O 1
ATOM 758 N N . PHE A 1 90 ? -0.740 4.349 -19.930 1.00 91.19 90 PHE A N 1
ATOM 759 C CA . PHE A 1 90 ? -0.768 4.436 -21.389 1.00 91.19 90 PHE A CA 1
ATOM 760 C C . PHE A 1 90 ? 0.640 4.340 -21.986 1.00 91.19 90 PHE A C 1
ATOM 762 O O . PHE A 1 90 ? 0.859 3.588 -22.930 1.00 91.19 90 PHE A O 1
ATOM 769 N N . THR A 1 91 ? 1.604 5.042 -21.384 1.00 93.75 91 THR A N 1
ATOM 770 C CA . THR A 1 91 ? 3.021 4.979 -21.768 1.00 93.75 91 THR A CA 1
ATOM 771 C C . THR A 1 91 ? 3.549 3.549 -21.678 1.00 93.75 91 THR A C 1
ATOM 773 O O . THR A 1 91 ? 4.133 3.057 -22.638 1.00 93.75 91 THR A O 1
ATOM 776 N N . ILE A 1 92 ? 3.306 2.861 -20.558 1.00 94.88 92 ILE A N 1
ATOM 777 C CA . ILE A 1 92 ? 3.728 1.468 -20.357 1.00 94.88 92 ILE A CA 1
ATOM 778 C C . ILE A 1 92 ? 3.145 0.565 -21.433 1.00 94.88 92 ILE A C 1
ATOM 780 O O . ILE A 1 92 ? 3.892 -0.157 -22.083 1.00 94.88 92 ILE A O 1
ATOM 784 N N . ASN A 1 93 ? 1.834 0.635 -21.654 1.00 94.00 93 ASN A N 1
ATOM 785 C CA . ASN A 1 93 ? 1.166 -0.216 -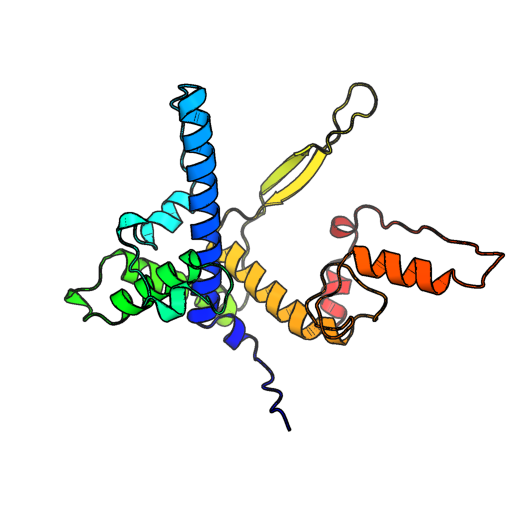22.632 1.00 94.00 93 ASN A CA 1
ATOM 786 C C . ASN A 1 93 ? 1.687 0.031 -24.052 1.00 94.00 93 ASN A C 1
ATOM 788 O O . ASN A 1 93 ? 1.917 -0.926 -24.780 1.00 94.00 93 ASN A O 1
ATOM 792 N N . GLN A 1 94 ? 1.926 1.293 -24.423 1.00 93.75 94 GLN A N 1
ATOM 793 C CA . GLN A 1 94 ? 2.456 1.644 -25.738 1.00 93.75 94 GLN A CA 1
ATOM 794 C C . GLN A 1 94 ? 3.866 1.084 -25.964 1.00 93.75 94 GLN A C 1
ATOM 796 O O . GLN A 1 94 ? 4.139 0.555 -27.034 1.00 93.75 94 GLN A O 1
ATOM 801 N N . TYR A 1 95 ? 4.768 1.200 -24.984 1.00 94.56 95 TYR A N 1
ATOM 802 C CA . TYR A 1 95 ? 6.126 0.671 -25.138 1.00 94.56 95 TYR A CA 1
ATOM 803 C C . TYR A 1 95 ? 6.178 -0.857 -25.010 1.00 94.56 95 TYR A C 1
ATOM 805 O O . TYR A 1 95 ? 6.959 -1.480 -25.719 1.00 94.56 95 TYR A O 1
ATOM 813 N N . ARG A 1 96 ? 5.315 -1.476 -24.188 1.00 94.69 96 ARG A N 1
ATOM 814 C CA . ARG A 1 96 ? 5.178 -2.944 -24.111 1.00 94.69 96 ARG A CA 1
ATOM 815 C C . ARG A 1 96 ? 4.596 -3.564 -25.384 1.00 94.69 96 ARG A C 1
ATOM 817 O O . ARG A 1 96 ? 4.833 -4.739 -25.625 1.00 94.69 96 ARG A O 1
ATOM 824 N N . SER A 1 97 ? 3.841 -2.808 -26.184 1.00 94.31 97 SER A N 1
ATOM 825 C CA . SER A 1 97 ? 3.287 -3.295 -27.454 1.00 94.31 97 SER A CA 1
ATOM 826 C C . SER A 1 97 ? 4.229 -3.124 -28.650 1.00 94.31 97 SER A C 1
ATOM 828 O O . SER A 1 97 ? 3.848 -3.466 -29.767 1.00 94.31 97 SER A O 1
ATOM 830 N N . LEU A 1 98 ? 5.415 -2.533 -28.467 1.00 94.44 98 LEU A N 1
ATOM 831 C CA . LEU A 1 98 ? 6.416 -2.453 -29.532 1.00 94.44 98 LEU A CA 1
ATOM 832 C C . LEU A 1 98 ? 7.086 -3.823 -29.750 1.00 94.44 98 LEU A C 1
ATOM 834 O O . LEU A 1 98 ? 7.165 -4.607 -28.800 1.00 94.44 98 LEU A O 1
ATOM 838 N N . PRO A 1 99 ? 7.621 -4.096 -30.957 1.00 94.88 99 PRO A N 1
ATOM 839 C CA . PRO A 1 99 ? 8.521 -5.229 -31.185 1.00 94.88 99 PRO A CA 1
ATOM 840 C C . PRO A 1 99 ? 9.688 -5.218 -30.194 1.00 94.88 99 PRO A C 1
ATOM 842 O O . PRO A 1 99 ? 10.148 -4.132 -29.826 1.00 94.88 99 PRO A O 1
ATOM 845 N N . LEU A 1 100 ? 10.158 -6.397 -29.772 1.00 91.31 100 LEU A N 1
ATOM 846 C CA . LEU A 1 100 ? 11.170 -6.555 -28.717 1.00 91.31 100 LEU A CA 1
ATOM 847 C C . LEU A 1 100 ? 12.435 -5.730 -28.991 1.00 91.31 100 LEU A C 1
ATOM 849 O O . LEU A 1 100 ? 12.962 -5.097 -28.084 1.00 91.31 100 LEU A O 1
ATOM 853 N N . GLU A 1 101 ? 12.851 -5.636 -30.253 1.00 93.19 101 GLU A N 1
ATOM 854 C CA . GLU A 1 101 ? 14.042 -4.901 -30.695 1.00 93.19 101 GLU A CA 1
ATOM 855 C C . GLU A 1 101 ? 13.904 -3.379 -30.522 1.00 93.19 101 GLU A C 1
ATOM 857 O O . GLU A 1 101 ? 14.892 -2.648 -30.525 1.00 93.19 101 GLU A O 1
ATOM 862 N N . LYS A 1 102 ? 12.668 -2.883 -30.392 1.00 93.44 102 LYS A N 1
ATOM 863 C CA . LYS A 1 102 ? 12.338 -1.462 -30.212 1.00 93.44 102 LYS A CA 1
ATOM 864 C C . LYS A 1 102 ? 11.906 -1.136 -28.784 1.00 93.44 102 LYS A C 1
ATOM 866 O O . LYS A 1 102 ? 11.589 0.024 -28.499 1.00 93.44 102 LYS A O 1
ATOM 871 N N . GLN A 1 103 ? 11.843 -2.128 -27.895 1.00 93.88 103 GLN A N 1
ATOM 872 C CA . GLN A 1 103 ? 11.493 -1.886 -26.503 1.00 93.88 103 GLN A CA 1
ATOM 873 C C . GLN A 1 103 ? 12.688 -1.263 -25.771 1.00 93.88 103 GLN A C 1
ATOM 875 O O . GLN A 1 103 ? 13.801 -1.777 -25.845 1.00 93.88 103 GLN A O 1
ATOM 880 N N . PRO A 1 104 ? 12.494 -0.148 -25.050 1.00 94.44 104 PRO A N 1
ATOM 881 C CA . PRO A 1 104 ? 13.557 0.420 -24.232 1.00 94.44 104 PRO A CA 1
ATOM 882 C C . PRO A 1 104 ? 13.865 -0.489 -23.033 1.00 94.44 104 PRO A C 1
ATOM 884 O O . PRO A 1 104 ? 12.961 -1.135 -22.502 1.00 94.44 104 PRO A O 1
ATOM 887 N N . GLN A 1 105 ? 15.110 -0.456 -22.542 1.00 95.06 105 GLN A N 1
ATOM 888 C CA . GLN A 1 105 ? 15.593 -1.322 -21.451 1.00 95.06 105 GLN A CA 1
ATOM 889 C C . GLN A 1 105 ? 14.663 -1.351 -20.228 1.00 95.06 105 GLN A C 1
ATOM 891 O O . GLN A 1 105 ? 14.405 -2.413 -19.672 1.00 95.06 105 GLN A O 1
ATOM 896 N N . TRP A 1 106 ? 14.095 -0.208 -19.831 1.00 95.81 106 TRP A N 1
ATOM 897 C CA . TRP A 1 106 ? 13.211 -0.144 -18.662 1.00 95.81 106 TRP A CA 1
ATOM 898 C C . TRP A 1 106 ? 11.960 -1.030 -18.788 1.00 95.81 106 TRP A C 1
ATOM 900 O O . TRP A 1 106 ? 11.402 -1.426 -17.769 1.00 95.81 106 TRP A O 1
ATOM 910 N N . VAL A 1 107 ? 11.501 -1.349 -20.007 1.00 96.44 107 VAL A N 1
ATOM 911 C CA . VAL A 1 107 ? 10.370 -2.270 -20.218 1.00 96.44 107 VAL A CA 1
ATOM 912 C C . VAL A 1 107 ? 10.763 -3.692 -19.839 1.00 96.44 107 VAL A C 1
ATOM 914 O O . VAL A 1 107 ? 9.982 -4.384 -19.187 1.00 96.44 107 VAL A O 1
ATOM 917 N N . PHE A 1 108 ? 11.972 -4.111 -20.213 1.00 95.62 108 PHE A N 1
ATOM 918 C CA . PHE A 1 108 ? 12.524 -5.400 -19.814 1.00 95.62 108 PHE A CA 1
ATOM 919 C C . PHE A 1 108 ? 12.675 -5.472 -18.290 1.00 95.62 108 PHE A C 1
ATOM 921 O O . PHE A 1 108 ? 12.137 -6.387 -17.670 1.00 95.62 108 PHE A O 1
ATOM 928 N N . GLU A 1 109 ? 13.272 -4.445 -17.676 1.00 97.12 109 GLU A N 1
ATOM 929 C CA . GLU A 1 109 ? 13.397 -4.347 -16.213 1.00 97.12 109 GLU A CA 1
ATOM 930 C C . GLU A 1 109 ? 12.030 -4.387 -15.509 1.00 97.12 109 GLU A C 1
ATOM 932 O O . GLU A 1 109 ? 11.861 -5.065 -14.497 1.00 97.12 109 GLU A O 1
ATOM 937 N N . LEU A 1 110 ? 11.019 -3.704 -16.057 1.00 97.31 110 LEU A N 1
ATOM 938 C CA . LEU A 1 110 ? 9.656 -3.726 -15.529 1.00 97.31 110 LEU A CA 1
ATOM 939 C C . LEU A 1 110 ? 9.044 -5.131 -15.585 1.00 97.31 110 LEU A C 1
ATOM 941 O O . LEU A 1 110 ? 8.451 -5.572 -14.603 1.00 97.31 110 LEU A O 1
ATOM 945 N N . ASN A 1 111 ? 9.155 -5.825 -16.720 1.00 96.81 111 ASN A N 1
ATOM 946 C CA . ASN A 1 111 ? 8.601 -7.172 -16.880 1.00 96.81 111 ASN A CA 1
ATOM 947 C C . ASN A 1 111 ? 9.305 -8.185 -15.962 1.00 96.81 111 ASN A C 1
ATOM 949 O O . ASN A 1 111 ? 8.637 -9.033 -15.364 1.00 96.81 111 ASN A O 1
ATOM 953 N N . ASN A 1 112 ? 10.625 -8.060 -15.796 1.00 96.88 112 ASN A N 1
ATOM 954 C CA . ASN A 1 112 ? 11.388 -8.866 -14.845 1.00 96.88 112 ASN A CA 1
ATOM 955 C C . ASN A 1 112 ? 10.917 -8.609 -13.414 1.00 96.88 112 ASN A C 1
ATOM 957 O O . ASN A 1 112 ? 10.619 -9.555 -12.691 1.00 96.88 112 ASN A O 1
ATOM 961 N N . PHE A 1 113 ? 10.741 -7.342 -13.033 1.00 97.12 113 PHE A N 1
ATOM 962 C CA . PHE A 1 113 ? 10.274 -6.985 -11.695 1.00 97.12 113 PHE A CA 1
ATOM 963 C C . PHE A 1 113 ? 8.839 -7.460 -11.413 1.00 97.12 113 PHE A C 1
ATOM 965 O O . PHE A 1 113 ? 8.519 -7.909 -10.314 1.00 97.12 113 PHE A O 1
ATOM 972 N N . ILE A 1 114 ? 7.951 -7.415 -12.412 1.00 97.19 114 ILE A N 1
ATOM 973 C CA . ILE A 1 114 ? 6.605 -7.999 -12.303 1.00 97.19 114 ILE A CA 1
ATOM 974 C C . ILE A 1 114 ? 6.697 -9.513 -12.085 1.00 97.19 114 ILE A C 1
ATOM 976 O O . ILE A 1 114 ? 5.981 -10.053 -11.240 1.00 97.19 114 ILE A O 1
ATOM 980 N N . SER A 1 115 ? 7.580 -10.188 -12.823 1.00 95.88 115 SER A N 1
ATOM 981 C CA . SER A 1 115 ? 7.793 -11.633 -12.705 1.00 95.88 115 SER A CA 1
ATOM 982 C C . SER A 1 115 ? 8.352 -12.012 -11.333 1.00 95.88 115 SER A C 1
ATOM 984 O O . SER A 1 115 ? 7.858 -12.959 -10.727 1.00 95.88 115 SER A O 1
ATOM 986 N N . GLU A 1 116 ? 9.288 -11.227 -10.795 1.00 94.56 116 GLU A N 1
ATOM 987 C CA . GLU A 1 116 ? 9.812 -11.364 -9.431 1.00 94.56 116 GLU A CA 1
ATOM 988 C C . GLU A 1 116 ? 8.689 -11.267 -8.386 1.00 94.56 116 GLU A C 1
ATOM 990 O O . GLU A 1 116 ? 8.526 -12.168 -7.563 1.00 94.56 116 GLU A O 1
ATOM 995 N N . ILE A 1 117 ? 7.851 -10.223 -8.459 1.00 95.19 117 ILE A N 1
ATOM 996 C CA . ILE A 1 117 ? 6.715 -10.033 -7.541 1.00 95.19 117 ILE A CA 1
ATOM 997 C C . ILE A 1 117 ? 5.742 -11.214 -7.616 1.00 95.19 117 ILE A C 1
ATOM 999 O O . ILE A 1 117 ? 5.286 -11.704 -6.580 1.00 95.19 117 ILE A O 1
ATOM 1003 N N . ARG A 1 118 ? 5.409 -11.674 -8.830 1.00 95.31 118 ARG A N 1
ATOM 1004 C CA . ARG A 1 118 ? 4.516 -12.826 -9.030 1.00 95.31 118 ARG A CA 1
ATOM 1005 C C . ARG A 1 118 ? 5.128 -14.102 -8.468 1.00 95.31 118 ARG A C 1
ATOM 1007 O O . ARG A 1 118 ? 4.431 -14.833 -7.776 1.00 95.31 118 ARG A O 1
ATOM 1014 N N . SER A 1 119 ? 6.414 -14.337 -8.715 1.00 92.69 119 SER A N 1
ATOM 1015 C CA . SER A 1 119 ? 7.123 -15.506 -8.197 1.00 92.69 119 SER A CA 1
ATOM 1016 C C . SER A 1 119 ? 7.133 -15.526 -6.676 1.00 92.69 119 SER A C 1
ATOM 1018 O O . SER A 1 119 ? 6.774 -16.535 -6.072 1.00 92.69 119 SER A O 1
ATOM 1020 N N . LYS A 1 120 ? 7.448 -14.384 -6.057 1.00 91.50 120 LYS A N 1
ATOM 1021 C CA . LYS A 1 120 ? 7.467 -14.233 -4.602 1.00 91.50 120 LYS A CA 1
ATOM 1022 C C . LYS A 1 120 ? 6.100 -14.488 -3.964 1.00 91.50 120 LYS A C 1
ATOM 1024 O O . LYS A 1 120 ? 6.040 -15.047 -2.877 1.00 91.50 120 LYS A O 1
ATOM 1029 N N . ALA A 1 121 ? 5.018 -14.066 -4.616 1.00 92.25 121 ALA A N 1
ATOM 1030 C CA . ALA A 1 121 ? 3.673 -14.154 -4.053 1.00 92.25 121 ALA A CA 1
ATOM 1031 C C . ALA A 1 121 ? 2.929 -15.462 -4.355 1.00 92.25 121 ALA A C 1
ATOM 1033 O O . ALA A 1 121 ? 2.151 -15.901 -3.516 1.00 92.25 121 ALA A O 1
ATOM 1034 N N . LEU A 1 122 ? 3.101 -16.032 -5.552 1.00 91.81 122 LEU A N 1
ATOM 1035 C CA . LEU A 1 122 ? 2.255 -17.124 -6.055 1.00 91.81 122 LEU A CA 1
ATOM 1036 C C . LEU A 1 122 ? 2.961 -18.479 -6.109 1.00 91.81 122 LEU A C 1
ATOM 1038 O O . LEU A 1 122 ? 2.290 -19.504 -6.052 1.00 91.81 122 LEU A O 1
ATOM 1042 N N . TYR A 1 123 ? 4.285 -18.498 -6.269 1.00 88.12 123 TYR A N 1
ATOM 1043 C CA . TYR A 1 123 ? 5.032 -19.740 -6.510 1.00 88.12 123 TYR A CA 1
ATOM 1044 C C . TYR A 1 123 ? 5.960 -20.117 -5.354 1.00 88.12 123 TYR A C 1
ATOM 1046 O O . TYR A 1 123 ? 6.450 -21.242 -5.310 1.00 88.12 123 TYR A O 1
ATOM 1054 N N . SER A 1 124 ? 6.194 -19.200 -4.413 1.00 84.31 124 SER A N 1
ATOM 1055 C CA . SER A 1 124 ? 6.946 -19.504 -3.200 1.00 84.31 124 SER A CA 1
ATOM 1056 C C . SER A 1 124 ? 6.063 -20.226 -2.184 1.00 84.31 124 SER A C 1
ATOM 1058 O O . SER A 1 124 ? 4.959 -19.773 -1.885 1.00 84.31 124 SER A O 1
ATOM 1060 N N . SER A 1 125 ? 6.565 -21.322 -1.615 1.00 78.81 125 SER A N 1
ATOM 1061 C CA . SER A 1 125 ? 5.913 -22.041 -0.511 1.00 78.81 125 SER A CA 1
ATOM 1062 C C . SER A 1 125 ? 5.901 -21.217 0.781 1.00 78.81 125 SER A C 1
ATOM 1064 O O . SER A 1 125 ? 4.980 -21.327 1.588 1.00 78.81 125 SER A O 1
ATOM 1066 N N . THR A 1 126 ? 6.899 -20.348 0.951 1.00 82.62 126 THR A N 1
ATOM 1067 C CA . THR A 1 126 ? 7.023 -19.396 2.056 1.00 82.62 126 THR A CA 1
ATOM 1068 C C . THR A 1 126 ? 7.339 -18.002 1.517 1.00 82.62 126 THR A C 1
ATOM 1070 O O . THR A 1 126 ? 8.215 -17.818 0.672 1.00 82.62 126 THR A O 1
ATOM 1073 N N . ILE A 1 127 ? 6.624 -16.980 1.994 1.00 81.88 127 ILE A N 1
ATOM 1074 C CA . ILE A 1 127 ? 6.931 -15.587 1.646 1.00 81.88 127 ILE A CA 1
ATOM 1075 C C . ILE A 1 127 ? 7.942 -15.059 2.660 1.00 81.88 127 ILE A C 1
ATOM 1077 O O . ILE A 1 127 ? 7.577 -14.661 3.767 1.00 81.88 127 ILE A O 1
ATOM 1081 N N . GLU A 1 128 ? 9.213 -15.027 2.273 1.00 81.38 128 GLU A N 1
ATOM 1082 C CA . GLU A 1 128 ? 10.256 -14.391 3.073 1.00 81.38 128 GLU A CA 1
ATOM 1083 C C . GLU A 1 128 ? 10.183 -12.868 2.917 1.00 81.38 128 GLU A C 1
ATOM 1085 O O . GLU A 1 128 ? 10.445 -12.295 1.850 1.00 81.38 128 GLU A O 1
ATOM 1090 N N . LEU A 1 129 ? 9.775 -12.197 3.992 1.00 84.00 129 LEU A N 1
ATOM 1091 C CA . LEU A 1 129 ? 9.814 -10.744 4.094 1.00 84.00 129 LEU A CA 1
ATOM 1092 C C . LEU A 1 129 ? 11.118 -10.335 4.784 1.00 84.00 129 LEU A C 1
ATOM 1094 O O . LEU A 1 129 ? 11.484 -10.953 5.787 1.00 84.00 129 LEU A O 1
ATOM 1098 N N . PRO A 1 130 ? 11.815 -9.299 4.285 1.00 86.62 130 PRO A N 1
ATOM 1099 C CA . PRO A 1 130 ? 12.992 -8.795 4.971 1.00 86.62 130 PRO A CA 1
ATOM 1100 C C . PRO A 1 130 ? 12.600 -8.277 6.363 1.00 86.62 130 PRO A C 1
ATOM 1102 O O . PRO A 1 130 ? 11.472 -7.792 6.540 1.00 86.62 130 PRO A O 1
ATOM 1105 N N . PRO A 1 131 ? 13.512 -8.352 7.347 1.00 88.06 131 PRO A N 1
ATOM 1106 C CA . PRO A 1 131 ? 13.256 -7.798 8.666 1.00 88.06 131 PRO A CA 1
ATOM 1107 C C . PRO A 1 131 ? 12.925 -6.305 8.527 1.00 88.06 131 PRO A C 1
ATOM 1109 O O . PRO A 1 131 ? 13.631 -5.580 7.818 1.00 88.06 131 PRO A O 1
ATOM 1112 N N . PRO A 1 132 ? 11.840 -5.827 9.154 1.00 90.19 132 PRO A N 1
ATOM 1113 C CA . PRO A 1 132 ? 11.453 -4.440 9.013 1.00 90.19 132 PRO A CA 1
ATOM 1114 C C . PRO A 1 132 ? 12.427 -3.528 9.753 1.00 90.19 132 PRO A C 1
ATOM 1116 O O . PRO A 1 132 ? 12.928 -3.848 10.832 1.00 90.19 132 PRO A O 1
ATOM 1119 N N . LYS A 1 133 ? 12.621 -2.331 9.211 1.00 91.31 133 LYS A N 1
ATOM 1120 C CA . LYS A 1 133 ? 13.351 -1.264 9.881 1.00 91.31 133 LYS A CA 1
ATOM 1121 C C . LYS A 1 133 ? 12.416 -0.498 10.802 1.00 91.31 133 LYS A C 1
ATOM 1123 O O . LYS A 1 133 ? 11.364 -0.023 10.374 1.00 91.31 133 LYS A O 1
ATOM 1128 N N . LEU A 1 134 ? 12.817 -0.341 12.057 1.00 91.69 134 LEU A N 1
ATOM 1129 C CA . LEU A 1 134 ? 12.094 0.478 13.022 1.00 91.69 134 LEU A CA 1
ATOM 1130 C C . LEU A 1 134 ? 12.556 1.931 12.917 1.00 91.69 134 LEU A C 1
ATOM 1132 O O . LEU A 1 134 ? 13.735 2.235 13.089 1.00 91.69 134 LEU A O 1
ATOM 1136 N N . VAL A 1 135 ? 11.615 2.830 12.640 1.00 91.62 135 VAL A N 1
ATOM 1137 C CA . VAL A 1 135 ? 11.855 4.274 12.574 1.00 91.62 135 VAL A CA 1
ATOM 1138 C C . VAL A 1 135 ? 11.002 4.977 13.631 1.00 91.62 135 VAL A C 1
ATOM 1140 O O . VAL A 1 135 ? 9.785 4.769 13.661 1.00 91.62 135 VAL A O 1
ATOM 1143 N N . PRO A 1 136 ? 11.592 5.814 14.501 1.00 91.25 136 PRO A N 1
ATOM 1144 C CA . PRO A 1 136 ? 10.827 6.594 15.462 1.00 91.25 136 PRO A CA 1
ATOM 1145 C C . PRO A 1 136 ? 10.087 7.733 14.748 1.00 91.25 136 PRO A C 1
ATOM 1147 O O . PRO A 1 136 ? 10.690 8.558 14.067 1.00 91.25 136 PRO A O 1
ATOM 1150 N N . ALA A 1 137 ? 8.767 7.797 14.913 1.00 90.62 137 ALA A N 1
ATOM 1151 C CA . ALA A 1 137 ? 7.937 8.905 14.449 1.00 90.62 137 ALA A CA 1
ATOM 1152 C C . ALA A 1 137 ? 7.470 9.742 15.644 1.00 90.62 137 ALA A C 1
ATOM 1154 O O . ALA A 1 137 ? 6.838 9.206 16.556 1.00 90.62 137 ALA A O 1
ATOM 1155 N N . SER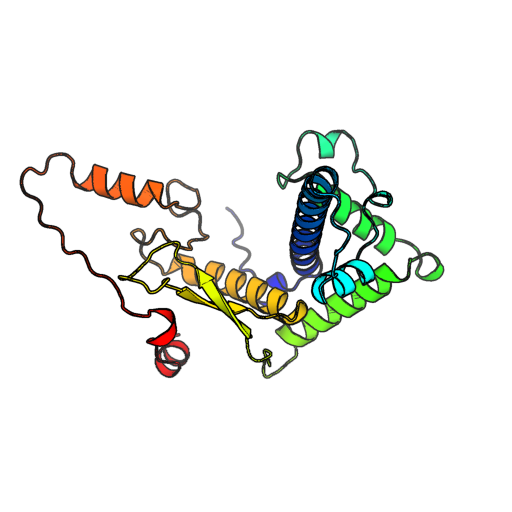 A 1 138 ? 7.767 11.044 15.650 1.00 89.50 138 SER A N 1
ATOM 1156 C CA . SER A 1 138 ? 7.336 11.939 16.732 1.00 89.50 138 SER A CA 1
ATOM 1157 C C . SER A 1 138 ? 5.808 11.978 16.834 1.00 89.50 138 SER A C 1
ATOM 1159 O O . SER A 1 138 ? 5.094 12.039 15.829 1.00 89.50 138 SER A O 1
ATOM 1161 N N . LYS A 1 139 ? 5.292 11.943 18.067 1.00 87.12 139 LYS A N 1
ATOM 1162 C CA . LYS A 1 139 ? 3.871 12.174 18.361 1.00 87.12 139 LYS A CA 1
ATOM 1163 C C . LYS A 1 139 ? 3.531 13.666 18.445 1.00 87.12 139 LYS A C 1
ATOM 1165 O O . LYS A 1 139 ? 2.364 13.976 18.678 1.00 87.12 139 LYS A O 1
ATOM 1170 N N . ASN A 1 140 ? 4.510 14.566 18.292 1.00 85.75 140 ASN A N 1
ATOM 1171 C CA . ASN A 1 140 ? 4.385 16.001 18.575 1.00 85.75 140 ASN A CA 1
ATOM 1172 C C . ASN A 1 140 ? 3.804 16.262 19.977 1.00 85.75 140 ASN A C 1
ATOM 1174 O O . ASN A 1 140 ? 2.971 17.145 20.175 1.00 85.75 140 ASN A O 1
ATOM 1178 N N . LYS A 1 141 ? 4.196 15.429 20.945 1.00 86.06 141 LYS A N 1
ATOM 1179 C CA . LYS A 1 141 ? 3.781 15.506 22.347 1.00 86.06 141 LYS A CA 1
ATOM 1180 C C . LYS A 1 141 ? 5.007 15.324 23.227 1.00 86.06 141 LYS A C 1
ATOM 1182 O O . LYS A 1 141 ? 5.887 14.535 22.885 1.00 86.06 141 LYS A O 1
ATOM 1187 N N . LYS A 1 142 ? 5.029 16.032 24.350 1.00 86.75 142 LYS A N 1
ATOM 1188 C CA . LYS A 1 142 ? 6.050 15.890 25.384 1.00 86.75 142 LYS A CA 1
ATOM 1189 C C . LYS A 1 142 ? 5.445 15.275 26.637 1.00 86.75 142 LYS A C 1
ATOM 1191 O O . LYS A 1 142 ? 4.264 15.487 26.908 1.00 86.75 142 LYS A O 1
ATOM 1196 N N . ASP A 1 143 ? 6.263 14.532 27.360 1.00 83.94 143 ASP A N 1
ATOM 1197 C CA . ASP A 1 143 ? 6.001 14.071 28.717 1.00 83.94 143 ASP A CA 1
ATOM 1198 C C . ASP A 1 143 ? 7.128 14.610 29.605 1.00 83.94 143 ASP A C 1
ATOM 1200 O O . ASP A 1 143 ? 8.261 14.124 29.562 1.00 83.94 143 ASP A O 1
ATOM 1204 N N . GLY A 1 144 ? 6.855 15.733 30.276 1.00 86.19 144 GLY A N 1
ATOM 1205 C CA . GLY A 1 144 ? 7.897 16.581 30.857 1.00 86.19 144 GLY A CA 1
ATOM 1206 C C . GLY A 1 144 ? 8.891 17.061 29.792 1.00 86.19 144 GLY A C 1
ATOM 1207 O O . GLY A 1 144 ? 8.499 17.675 28.794 1.00 86.19 144 GLY A O 1
ATOM 1208 N N . ASP A 1 145 ? 10.169 16.739 29.991 1.00 87.25 145 ASP A N 1
ATOM 1209 C CA . ASP A 1 145 ? 11.264 17.092 29.078 1.00 87.25 145 ASP A CA 1
ATOM 1210 C C . ASP A 1 145 ? 11.471 16.083 27.936 1.00 87.25 145 ASP A C 1
ATOM 1212 O O . ASP A 1 145 ? 12.234 16.346 27.004 1.00 87.25 145 ASP A O 1
ATOM 1216 N N . PHE A 1 146 ? 10.778 14.940 27.959 1.00 87.06 146 PHE A N 1
ATOM 1217 C CA . PHE A 1 146 ? 10.949 13.891 26.958 1.00 87.06 146 PHE A CA 1
ATOM 1218 C C . PHE A 1 146 ? 9.965 14.050 25.802 1.00 87.06 146 PHE A C 1
ATOM 1220 O O . PHE A 1 146 ? 8.752 14.157 25.989 1.00 87.06 146 PHE A O 1
ATOM 1227 N N . GLU A 1 147 ? 10.474 14.019 24.573 1.00 87.31 147 GLU A N 1
ATOM 1228 C CA . GLU A 1 147 ? 9.627 13.932 23.388 1.00 87.31 147 GLU A CA 1
ATOM 1229 C C . GLU A 1 147 ? 9.117 12.498 23.202 1.00 87.31 147 GLU A C 1
ATOM 1231 O O . GLU A 1 147 ? 9.871 11.526 23.258 1.00 87.31 147 GLU A O 1
ATOM 1236 N N . LEU A 1 148 ? 7.812 12.361 22.972 1.00 88.31 148 LEU A N 1
ATOM 1237 C CA . LEU A 1 148 ? 7.178 11.064 22.799 1.00 88.31 148 LEU A CA 1
ATOM 1238 C C . LEU A 1 148 ? 7.233 10.618 21.339 1.00 88.31 148 LEU A C 1
ATOM 1240 O O . LEU A 1 148 ? 6.743 11.301 20.438 1.00 88.31 148 LEU A O 1
ATOM 1244 N N . TYR A 1 149 ? 7.714 9.396 21.125 1.00 89.38 149 TYR A N 1
ATOM 1245 C CA . TYR A 1 149 ? 7.801 8.769 19.809 1.00 89.38 149 TYR A CA 1
ATOM 1246 C C . TYR A 1 149 ? 6.849 7.574 19.677 1.00 89.38 149 TYR A C 1
ATOM 1248 O O . TYR A 1 149 ? 6.352 7.003 20.654 1.00 89.38 149 TYR A O 1
ATOM 1256 N N . ARG A 1 150 ? 6.553 7.203 18.432 1.00 87.00 150 ARG A N 1
ATOM 1257 C CA . ARG A 1 150 ? 5.900 5.953 18.048 1.00 87.00 150 ARG A CA 1
ATOM 1258 C C . ARG A 1 150 ? 6.871 5.158 17.169 1.00 87.00 150 ARG A C 1
ATOM 1260 O O . ARG A 1 150 ? 7.316 5.708 16.162 1.00 87.00 150 ARG A O 1
ATOM 1267 N N . PRO A 1 151 ? 7.175 3.892 17.493 1.00 90.81 151 PRO A N 1
ATOM 1268 C CA . PRO A 1 151 ? 7.930 3.045 16.582 1.00 90.81 151 PRO A CA 1
ATOM 1269 C C . PRO A 1 151 ? 7.077 2.746 15.344 1.00 90.81 151 PRO A C 1
ATOM 1271 O O . PRO A 1 151 ? 5.923 2.333 15.460 1.00 90.81 151 PRO A O 1
ATOM 1274 N N . ILE A 1 152 ? 7.628 2.988 14.157 1.00 90.75 152 ILE A N 1
ATOM 1275 C CA . ILE A 1 152 ? 7.011 2.645 12.877 1.00 90.75 152 ILE A CA 1
ATOM 1276 C C . ILE A 1 152 ? 7.866 1.581 12.205 1.00 90.75 152 ILE A C 1
ATOM 1278 O O . ILE A 1 152 ? 9.050 1.787 11.957 1.00 90.75 152 ILE A O 1
ATOM 1282 N N . SER A 1 153 ? 7.238 0.453 11.897 1.00 90.25 153 SER A N 1
ATOM 1283 C CA . SER A 1 153 ? 7.835 -0.629 11.122 1.00 90.25 153 SER A CA 1
ATOM 1284 C C . SER A 1 153 ? 7.758 -0.300 9.629 1.00 90.25 153 SER A C 1
ATOM 1286 O O . SER A 1 153 ? 6.671 -0.053 9.098 1.00 90.25 153 SER A O 1
ATOM 1288 N N . ILE A 1 154 ? 8.910 -0.249 8.960 1.00 87.44 154 ILE A N 1
ATOM 1289 C CA . ILE A 1 154 ? 9.033 0.047 7.531 1.00 87.44 154 ILE A CA 1
ATOM 1290 C C . ILE A 1 154 ? 9.687 -1.138 6.830 1.00 87.44 154 ILE A C 1
ATOM 1292 O O . ILE A 1 154 ? 10.790 -1.555 7.175 1.00 87.44 154 ILE A O 1
ATOM 1296 N N . VAL A 1 155 ? 9.018 -1.642 5.797 1.00 86.56 155 VAL A N 1
ATOM 1297 C CA . VAL A 1 155 ? 9.602 -2.592 4.848 1.00 86.56 155 VAL A CA 1
ATOM 1298 C C . VAL A 1 155 ? 10.243 -1.782 3.726 1.00 86.56 155 VAL A C 1
ATOM 1300 O O . VAL A 1 155 ? 9.541 -1.093 2.988 1.00 86.56 155 VAL A O 1
ATOM 1303 N N . GLU A 1 156 ? 11.574 -1.799 3.640 1.00 81.00 156 GLU A N 1
ATOM 1304 C CA . GLU A 1 156 ? 12.312 -0.974 2.668 1.00 81.00 156 GLU A CA 1
ATOM 1305 C C . GLU A 1 156 ? 12.267 -1.561 1.248 1.00 81.00 156 GLU A C 1
ATOM 1307 O O . GLU A 1 156 ? 12.222 -0.811 0.271 1.00 81.00 156 GLU A O 1
ATOM 1312 N N . ASP A 1 157 ? 12.187 -2.890 1.129 1.00 89.69 157 ASP A N 1
ATOM 1313 C CA . ASP A 1 157 ? 12.088 -3.569 -0.162 1.00 89.69 157 ASP A CA 1
ATOM 1314 C C . ASP A 1 157 ? 10.758 -3.260 -0.874 1.00 89.69 157 ASP A C 1
ATOM 1316 O O . ASP A 1 157 ? 9.655 -3.476 -0.346 1.00 89.69 157 ASP A O 1
ATOM 1320 N N . LEU A 1 158 ? 10.865 -2.776 -2.114 1.00 91.44 158 LEU A N 1
ATOM 1321 C CA . LEU A 1 158 ? 9.726 -2.412 -2.947 1.00 91.44 158 LEU A CA 1
ATOM 1322 C C . LEU A 1 158 ? 8.902 -3.641 -3.347 1.00 91.44 158 LEU A C 1
ATOM 1324 O O . LEU A 1 158 ? 7.671 -3.553 -3.350 1.00 91.44 158 LEU A O 1
ATOM 1328 N N . ALA A 1 159 ? 9.546 -4.770 -3.664 1.00 93.06 159 ALA A N 1
ATOM 1329 C CA . ALA A 1 159 ? 8.846 -5.980 -4.092 1.00 93.06 159 ALA A CA 1
ATOM 1330 C C . ALA A 1 159 ? 7.970 -6.514 -2.951 1.00 93.06 159 ALA A C 1
ATOM 1332 O O . ALA A 1 159 ? 6.753 -6.649 -3.105 1.00 93.06 159 ALA A O 1
ATOM 1333 N N . SER A 1 160 ? 8.558 -6.696 -1.767 1.00 92.06 160 SER A N 1
ATOM 1334 C CA . SER A 1 160 ? 7.862 -7.097 -0.538 1.00 92.06 160 SER A CA 1
ATOM 1335 C C . SER A 1 160 ? 6.746 -6.127 -0.166 1.00 92.06 160 SER A C 1
ATOM 1337 O O . SER A 1 160 ? 5.636 -6.556 0.143 1.00 92.06 160 SER A O 1
ATOM 1339 N N . SER A 1 161 ? 6.992 -4.817 -0.265 1.00 91.88 161 SER A N 1
ATOM 1340 C CA . SER A 1 161 ? 5.968 -3.798 -0.009 1.00 91.88 161 SER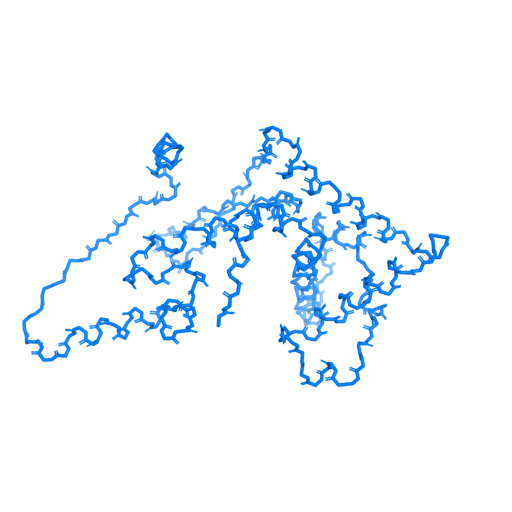 A CA 1
ATOM 1341 C C . SER A 1 161 ? 4.758 -3.932 -0.939 1.00 91.88 161 SER A C 1
ATOM 1343 O O . SER A 1 161 ? 3.611 -3.764 -0.512 1.00 91.88 161 SER A O 1
ATOM 1345 N N . ILE A 1 162 ? 4.987 -4.243 -2.219 1.00 94.50 162 ILE A N 1
ATOM 1346 C CA . ILE A 1 162 ? 3.907 -4.469 -3.184 1.00 94.50 162 ILE A CA 1
ATOM 1347 C C . ILE A 1 162 ? 3.171 -5.764 -2.866 1.00 94.50 162 ILE A C 1
ATOM 1349 O O . ILE A 1 162 ? 1.940 -5.740 -2.843 1.00 94.50 162 ILE A O 1
ATOM 1353 N N . VAL A 1 163 ? 3.889 -6.851 -2.572 1.00 94.38 163 VAL A N 1
ATOM 1354 C CA . VAL A 1 163 ? 3.284 -8.124 -2.158 1.00 94.38 163 VAL A CA 1
ATOM 1355 C C . VAL A 1 163 ? 2.381 -7.904 -0.947 1.00 94.38 163 VAL A C 1
ATOM 1357 O O . VAL A 1 163 ? 1.184 -8.158 -1.041 1.00 94.38 163 VAL A O 1
ATOM 1360 N N . MET A 1 164 ? 2.891 -7.312 0.136 1.00 93.00 164 MET A N 1
ATOM 1361 C CA . MET A 1 164 ? 2.108 -7.020 1.343 1.00 93.00 164 MET A CA 1
ATOM 1362 C C . MET A 1 164 ? 0.865 -6.181 1.046 1.00 93.00 164 MET A C 1
ATOM 1364 O O . MET A 1 164 ? -0.218 -6.472 1.547 1.00 93.00 164 MET A O 1
ATOM 1368 N N . LYS A 1 165 ? 0.982 -5.154 0.197 1.00 93.31 165 LYS A N 1
ATOM 1369 C CA . LYS A 1 165 ? -0.156 -4.308 -0.184 1.00 93.31 165 LYS A CA 1
ATOM 1370 C C . LYS A 1 165 ? -1.221 -5.083 -0.965 1.00 93.31 165 LYS A C 1
ATOM 1372 O O . LYS A 1 165 ? -2.414 -4.837 -0.776 1.00 93.31 165 LYS A O 1
ATOM 1377 N N . LEU A 1 166 ? -0.811 -5.965 -1.874 1.00 94.94 166 LEU A N 1
ATOM 1378 C CA . LEU A 1 166 ? -1.721 -6.776 -2.682 1.00 94.94 166 LEU A CA 1
ATOM 1379 C C . LEU A 1 166 ? -2.388 -7.872 -1.841 1.00 94.94 166 LEU A C 1
ATOM 1381 O O . LEU A 1 166 ? -3.605 -8.024 -1.947 1.00 94.94 166 LEU A O 1
ATOM 1385 N N . VAL A 1 167 ? -1.639 -8.525 -0.945 1.00 93.38 167 VAL A N 1
ATOM 1386 C CA . VAL A 1 167 ? -2.167 -9.482 0.042 1.00 93.38 167 VAL A CA 1
ATOM 1387 C C . VAL A 1 167 ? -3.156 -8.800 0.982 1.00 93.38 167 VAL A C 1
ATOM 1389 O O . VAL A 1 167 ? -4.285 -9.256 1.105 1.00 93.38 167 VAL A O 1
ATOM 1392 N N . ALA A 1 168 ? -2.794 -7.667 1.592 1.00 92.94 168 ALA A N 1
ATOM 1393 C CA . ALA A 1 168 ? -3.693 -6.931 2.483 1.00 92.94 168 ALA A CA 1
ATOM 1394 C C . ALA A 1 168 ? -4.992 -6.538 1.772 1.00 92.94 168 ALA A C 1
ATOM 1396 O O . ALA A 1 168 ? -6.076 -6.592 2.344 1.00 92.94 168 ALA A O 1
ATOM 1397 N N . ARG A 1 169 ? -4.895 -6.166 0.493 1.00 92.94 169 ARG A N 1
ATOM 1398 C CA . ARG A 1 169 ? -6.056 -5.879 -0.342 1.00 92.94 169 ARG A CA 1
ATOM 1399 C C . ARG A 1 169 ? -6.944 -7.112 -0.553 1.00 92.94 169 ARG A C 1
ATOM 1401 O O . ARG A 1 169 ? -8.156 -6.964 -0.432 1.00 92.94 169 ARG A O 1
ATOM 1408 N N . TYR A 1 170 ? -6.362 -8.264 -0.873 1.00 93.19 170 TYR A N 1
ATOM 1409 C CA . TYR A 1 170 ? -7.093 -9.527 -0.985 1.00 93.19 170 TYR A CA 1
ATOM 1410 C C . TYR A 1 170 ? -7.789 -9.873 0.336 1.00 93.19 170 TYR A C 1
ATOM 1412 O O . TYR A 1 170 ? -9.004 -10.031 0.358 1.00 93.19 170 TYR A O 1
ATOM 1420 N N . LEU A 1 171 ? -7.046 -9.873 1.447 1.00 91.19 171 LEU A N 1
ATOM 1421 C CA . LEU A 1 171 ? -7.576 -10.182 2.776 1.00 91.19 171 LEU A CA 1
ATOM 1422 C C . LEU A 1 171 ? -8.708 -9.238 3.175 1.00 91.19 171 LEU A C 1
ATOM 1424 O O . LEU A 1 171 ? -9.724 -9.695 3.678 1.00 91.19 171 LEU A O 1
ATOM 1428 N N . MET A 1 172 ? -8.580 -7.935 2.910 1.00 90.75 172 MET A N 1
ATOM 1429 C CA . MET A 1 172 ? -9.678 -6.999 3.148 1.00 90.75 172 MET A CA 1
ATOM 1430 C C . MET A 1 172 ? -10.904 -7.353 2.309 1.00 90.75 172 MET A C 1
ATOM 1432 O O . MET A 1 172 ? -11.992 -7.395 2.854 1.00 90.75 172 MET A O 1
ATOM 1436 N N . ASP A 1 173 ? -10.763 -7.630 1.011 1.00 89.44 173 ASP A N 1
ATOM 1437 C CA . ASP A 1 173 ? -11.920 -7.982 0.175 1.00 89.44 173 ASP A CA 1
ATOM 1438 C C . ASP A 1 173 ? -12.620 -9.273 0.651 1.00 89.44 173 ASP A C 1
ATOM 1440 O O . ASP A 1 173 ? -13.846 -9.349 0.572 1.00 89.44 173 ASP A O 1
ATOM 1444 N N . GLN A 1 174 ? -11.874 -10.239 1.203 1.00 88.50 174 GLN A N 1
ATOM 1445 C CA . GLN A 1 174 ? -12.434 -11.473 1.769 1.00 88.50 174 GLN A CA 1
ATOM 1446 C C . GLN A 1 174 ? -13.050 -11.274 3.163 1.00 88.50 174 GLN A C 1
ATOM 1448 O O . GLN A 1 174 ? -14.130 -11.785 3.442 1.00 88.50 174 GLN A O 1
ATOM 1453 N N . LEU A 1 175 ? -12.389 -10.524 4.049 1.00 88.88 175 LEU A N 1
ATOM 1454 C CA . LEU A 1 175 ? -12.778 -10.398 5.459 1.00 88.88 175 LEU A CA 1
ATOM 1455 C C . LEU A 1 175 ? -13.783 -9.267 5.716 1.00 88.88 175 LEU A C 1
ATOM 1457 O O . LEU A 1 175 ? -14.496 -9.284 6.718 1.00 88.88 175 LEU A O 1
ATOM 1461 N N . ASP A 1 176 ? -13.902 -8.279 4.823 1.00 89.06 176 ASP A N 1
ATOM 1462 C CA . ASP A 1 176 ? -14.797 -7.138 5.056 1.00 89.06 176 ASP A CA 1
ATOM 1463 C C . ASP A 1 176 ? -16.272 -7.560 5.159 1.00 89.06 176 ASP A C 1
ATOM 1465 O O . ASP A 1 176 ? -17.059 -6.861 5.799 1.00 89.06 176 ASP A O 1
ATOM 1469 N N . ILE A 1 177 ? -16.639 -8.713 4.585 1.00 87.00 177 ILE A N 1
ATOM 1470 C CA . ILE A 1 177 ? -17.990 -9.283 4.674 1.00 87.00 177 ILE A CA 1
ATOM 1471 C C . ILE A 1 177 ? -18.329 -9.813 6.074 1.00 87.00 177 ILE A C 1
ATOM 1473 O O . ILE A 1 177 ? -19.493 -9.758 6.468 1.00 87.00 177 ILE A O 1
ATOM 1477 N N . VAL A 1 178 ? -17.337 -10.283 6.841 1.00 88.88 178 VAL A N 1
ATOM 1478 C CA . VAL A 1 178 ? -17.556 -10.837 8.190 1.00 88.88 178 VAL A CA 1
ATOM 1479 C C . VAL A 1 178 ? -17.501 -9.767 9.282 1.00 88.88 178 VAL A C 1
ATOM 1481 O O . VAL A 1 178 ? -17.994 -9.967 10.393 1.00 88.88 178 VAL A O 1
ATOM 1484 N N . PHE A 1 179 ? -16.942 -8.591 8.988 1.00 89.94 179 PHE A N 1
ATOM 1485 C CA . PHE A 1 179 ? -16.842 -7.509 9.961 1.00 89.94 179 PHE A CA 1
ATOM 1486 C C . PHE A 1 179 ? -18.190 -6.840 10.255 1.00 89.94 179 PHE A C 1
ATOM 1488 O O . PHE A 1 179 ? -18.933 -6.439 9.354 1.00 89.94 179 PHE A O 1
ATOM 1495 N N . LYS A 1 180 ? -18.457 -6.600 11.548 1.00 89.25 180 LYS A N 1
ATOM 1496 C CA . LYS A 1 180 ? -19.668 -5.914 12.028 1.00 89.25 180 LYS A CA 1
ATOM 1497 C C . LYS A 1 180 ? -19.859 -4.552 11.353 1.00 89.25 180 LYS A C 1
ATOM 1499 O O . LYS A 1 180 ? -18.903 -3.813 11.117 1.00 89.25 180 LYS A O 1
ATOM 1504 N N . LYS A 1 181 ? -21.118 -4.172 11.114 1.00 87.19 181 LYS A N 1
ATOM 1505 C CA . LYS A 1 181 ? -21.488 -2.869 10.520 1.00 87.19 181 LYS A CA 1
ATOM 1506 C C . LYS A 1 181 ? -21.098 -1.667 11.391 1.00 87.19 181 LYS A C 1
ATOM 1508 O O . LYS A 1 181 ? -20.984 -0.565 10.873 1.00 87.19 181 LYS A O 1
ATOM 1513 N N . SER A 1 182 ? -20.874 -1.885 12.687 1.00 89.12 182 SER A N 1
ATOM 1514 C CA . SER A 1 182 ? -20.375 -0.882 13.634 1.00 89.12 182 SER A CA 1
ATOM 1515 C C . SER A 1 182 ? -18.853 -0.679 13.587 1.00 89.12 182 SER A C 1
ATOM 1517 O O . SER A 1 182 ? -18.336 0.155 14.324 1.00 89.12 182 SER A O 1
ATOM 1519 N N . SER A 1 183 ? -18.120 -1.415 12.743 1.00 91.31 183 SER A N 1
ATOM 1520 C CA . SER A 1 183 ? -16.687 -1.199 12.516 1.00 91.31 183 SER A CA 1
ATOM 1521 C C . SER A 1 183 ? -16.467 -0.286 11.308 1.00 91.31 183 SER A C 1
ATOM 1523 O O . SER A 1 183 ? -16.795 -0.655 10.178 1.00 91.31 183 SER A O 1
ATOM 1525 N N . PHE A 1 184 ? -15.904 0.901 11.549 1.00 90.81 184 PHE A N 1
ATOM 1526 C CA . PHE A 1 184 ? -15.701 1.945 10.534 1.00 90.81 184 PHE A CA 1
ATOM 1527 C C . PHE A 1 184 ? -14.246 2.076 10.066 1.00 90.81 184 PHE A C 1
ATOM 1529 O O . PHE A 1 184 ? -14.000 2.578 8.971 1.00 90.81 184 PHE A O 1
ATOM 1536 N N . ALA A 1 185 ? -13.278 1.661 10.885 1.00 90.62 185 ALA A N 1
ATOM 1537 C CA . ALA A 1 185 ? -11.859 1.828 10.591 1.00 90.62 185 ALA A CA 1
ATOM 1538 C C . ALA A 1 185 ? -11.361 0.776 9.590 1.00 90.62 185 ALA A C 1
ATOM 1540 O O . ALA A 1 185 ? -11.777 -0.378 9.639 1.00 90.62 185 ALA A O 1
ATOM 1541 N N . TYR A 1 186 ? -10.456 1.189 8.695 1.00 88.69 186 TYR A N 1
ATOM 1542 C CA . TYR A 1 186 ? -9.753 0.319 7.736 1.00 88.69 186 TYR A CA 1
ATOM 1543 C C . TYR A 1 186 ? -10.654 -0.568 6.858 1.00 88.69 186 TYR A C 1
ATOM 1545 O O . TYR A 1 186 ? -10.219 -1.599 6.352 1.00 88.69 186 TYR A O 1
ATOM 1553 N N . ARG A 1 187 ? -11.906 -0.154 6.642 1.00 89.75 187 ARG A N 1
ATOM 1554 C CA . ARG A 1 187 ? -12.864 -0.868 5.795 1.00 89.75 187 ARG A CA 1
ATOM 1555 C C . ARG A 1 187 ? -12.604 -0.605 4.323 1.00 89.75 187 ARG A C 1
ATOM 1557 O O . ARG A 1 187 ? -12.125 0.463 3.932 1.00 89.75 187 ARG A O 1
ATOM 1564 N N . ARG A 1 188 ? -13.013 -1.562 3.495 1.00 87.62 188 ARG A N 1
ATOM 1565 C CA . ARG A 1 188 ? -12.921 -1.450 2.034 1.00 87.62 188 ARG A CA 1
ATOM 1566 C C . ARG A 1 188 ? -14.254 -1.641 1.326 1.00 87.62 188 ARG A C 1
ATOM 1568 O O . ARG A 1 188 ? -14.471 -1.045 0.268 1.00 87.62 188 ARG A O 1
ATOM 1575 N N . GLY A 1 189 ? -15.146 -2.440 1.897 1.00 83.69 189 GLY A N 1
ATOM 1576 C CA . GLY A 1 189 ? -16.472 -2.665 1.359 1.00 83.69 189 GLY A CA 1
ATOM 1577 C C . GLY A 1 189 ? -17.332 -1.411 1.446 1.00 83.69 189 GLY A C 1
ATOM 1578 O O . GLY A 1 189 ? -17.194 -0.555 2.325 1.00 83.69 189 GLY A O 1
ATOM 1579 N N . ARG A 1 190 ? -18.267 -1.307 0.503 1.00 84.19 190 ARG A N 1
ATOM 1580 C CA . ARG A 1 190 ? -19.248 -0.219 0.435 1.00 84.19 190 ARG A CA 1
ATOM 1581 C C . ARG A 1 190 ? -20.409 -0.453 1.404 1.00 84.19 190 ARG A C 1
ATOM 1583 O O . ARG A 1 190 ? -21.569 -0.481 1.008 1.00 84.19 190 ARG A O 1
ATOM 1590 N N . ILE A 1 191 ? -20.083 -0.663 2.675 1.00 81.88 191 ILE A N 1
ATOM 1591 C CA . ILE A 1 191 ? -21.037 -1.114 3.694 1.00 81.88 191 ILE A CA 1
ATOM 1592 C C . ILE A 1 191 ? -21.891 0.012 4.288 1.00 81.88 191 ILE A C 1
ATOM 1594 O O . ILE A 1 191 ? -22.936 -0.260 4.873 1.00 81.88 191 ILE A O 1
ATOM 1598 N N . TYR A 1 192 ? -21.480 1.274 4.134 1.00 82.88 192 TYR A N 1
ATOM 1599 C CA . TYR A 1 192 ? -22.190 2.422 4.691 1.00 82.88 192 TYR A CA 1
ATOM 1600 C C . TYR A 1 192 ? -22.777 3.257 3.559 1.00 82.88 192 TYR A C 1
ATOM 1602 O O . TYR A 1 192 ? -22.035 3.905 2.831 1.00 82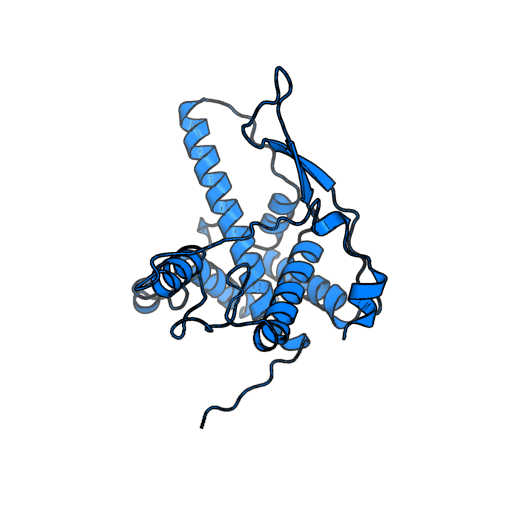.88 192 TYR A O 1
ATOM 1610 N N . GLN A 1 193 ? -24.101 3.231 3.376 1.00 83.69 193 GLN A N 1
ATOM 1611 C CA . GLN A 1 193 ? -24.792 3.985 2.312 1.00 83.69 193 GLN A CA 1
ATOM 1612 C C . GLN A 1 193 ? -24.202 3.741 0.904 1.00 83.69 193 GLN A C 1
ATOM 1614 O O . GLN A 1 193 ? -24.037 4.672 0.119 1.00 83.69 193 GLN A O 1
ATOM 1619 N N . ASN A 1 194 ? -23.836 2.491 0.594 1.00 84.50 194 ASN A N 1
ATOM 1620 C CA . ASN A 1 194 ? -23.191 2.105 -0.669 1.00 84.50 194 ASN A CA 1
ATOM 1621 C C . ASN A 1 194 ? -21.876 2.867 -0.970 1.00 84.50 194 ASN A C 1
ATOM 1623 O O . ASN A 1 194 ? -21.478 3.040 -2.126 1.00 84.50 194 ASN A O 1
ATOM 1627 N N . ARG A 1 195 ? -21.161 3.296 0.077 1.00 89.06 195 ARG A N 1
ATOM 1628 C CA . ARG A 1 195 ? -19.800 3.843 0.009 1.00 89.06 195 ARG A CA 1
ATOM 1629 C C . ARG A 1 195 ? -18.923 3.280 1.125 1.00 89.06 195 ARG A C 1
ATOM 1631 O O . ARG A 1 195 ? -19.407 2.639 2.058 1.00 89.06 195 ARG A O 1
ATOM 1638 N N . ILE A 1 196 ? -17.616 3.496 0.994 1.00 89.81 196 ILE A N 1
ATOM 1639 C CA . ILE A 1 196 ? -16.642 3.115 2.022 1.00 89.81 196 ILE A CA 1
ATOM 1640 C C . ILE A 1 196 ? -16.875 4.017 3.247 1.00 89.81 196 ILE A C 1
ATOM 1642 O O . ILE A 1 196 ? -16.978 5.241 3.072 1.00 89.81 196 ILE A O 1
ATOM 1646 N N . PRO A 1 197 ? -17.016 3.448 4.458 1.00 91.50 197 PRO A N 1
ATOM 1647 C CA . PRO A 1 197 ? -17.209 4.237 5.665 1.00 91.50 197 PRO A CA 1
ATOM 1648 C C . PRO A 1 197 ? -15.963 5.060 5.997 1.00 91.50 197 PRO A C 1
ATOM 1650 O O . PRO A 1 197 ? -14.833 4.711 5.659 1.00 91.50 197 PRO A O 1
ATOM 1653 N N . THR A 1 198 ? -16.187 6.171 6.685 1.00 90.62 198 THR A N 1
ATOM 1654 C CA . THR A 1 198 ? -15.159 7.098 7.156 1.00 90.62 198 THR A CA 1
ATOM 1655 C C . THR A 1 198 ? -15.303 7.321 8.658 1.00 90.62 198 THR A C 1
ATOM 1657 O O . THR A 1 198 ? -16.332 7.002 9.255 1.00 90.62 198 THR A O 1
ATOM 1660 N N . HIS A 1 199 ? -14.297 7.929 9.286 1.00 88.88 199 HIS A N 1
ATOM 1661 C CA . HIS A 1 199 ? -14.359 8.277 10.709 1.00 88.88 199 HIS A CA 1
ATOM 1662 C C . HIS A 1 199 ? -15.527 9.232 11.031 1.00 88.88 199 HIS A C 1
ATOM 1664 O O . HIS A 1 199 ? -16.128 9.134 12.099 1.00 88.88 199 HIS A O 1
ATOM 1670 N N . HIS A 1 200 ? -15.926 10.093 10.088 1.00 91.44 200 HIS A N 1
ATOM 1671 C CA . HIS A 1 200 ? -17.104 10.949 10.247 1.00 91.44 200 HIS A CA 1
ATOM 1672 C C . HIS A 1 200 ? -18.419 10.164 10.336 1.00 91.44 200 HIS A C 1
ATOM 1674 O O . HIS A 1 200 ? -19.375 10.644 10.942 1.00 91.44 200 HIS A O 1
ATOM 1680 N N . ASP A 1 201 ? -18.487 8.968 9.753 1.00 92.69 201 ASP A N 1
ATOM 1681 C CA . ASP A 1 201 ? -19.695 8.140 9.796 1.00 92.69 201 ASP A CA 1
ATOM 1682 C C . ASP A 1 201 ? -19.885 7.495 11.161 1.00 92.69 201 ASP A C 1
ATOM 1684 O O . ASP A 1 201 ? -21.008 7.449 11.654 1.00 92.69 201 ASP A O 1
ATOM 1688 N N . CYS A 1 202 ? -18.786 7.112 11.817 1.00 92.25 202 CYS A N 1
ATOM 1689 C CA . CYS A 1 202 ? -18.811 6.679 13.211 1.00 92.25 202 CYS A CA 1
ATOM 1690 C C . CYS A 1 202 ? -19.458 7.755 14.098 1.00 92.25 202 CYS A C 1
ATOM 1692 O O . CYS A 1 202 ? -20.417 7.486 14.820 1.00 92.25 202 CYS A O 1
ATOM 1694 N N . TYR A 1 203 ? -19.015 9.009 13.960 1.00 92.38 203 TYR A N 1
ATOM 1695 C CA . TYR A 1 203 ? -19.594 10.132 14.700 1.00 92.38 203 TYR A CA 1
ATOM 1696 C C . TYR A 1 203 ? -21.088 10.333 14.401 1.00 92.38 203 TYR A C 1
ATOM 1698 O O . TYR A 1 203 ? -21.882 10.566 15.316 1.00 92.38 203 TYR A O 1
ATOM 1706 N N . LYS A 1 204 ? -21.498 10.222 13.131 1.00 93.00 204 LYS A N 1
ATOM 1707 C CA . LYS A 1 204 ? -22.913 10.332 12.743 1.00 93.00 204 LYS A CA 1
ATOM 1708 C C . LYS A 1 204 ? -23.767 9.241 13.379 1.00 93.00 204 LYS A C 1
ATOM 1710 O O . LYS A 1 204 ? -24.850 9.557 13.867 1.00 93.00 204 LYS A O 1
ATOM 1715 N N . GLU A 1 205 ? -23.291 7.999 13.414 1.00 92.75 205 GLU A N 1
ATOM 1716 C CA . GLU A 1 205 ? -24.020 6.904 14.061 1.00 92.75 205 GLU A CA 1
ATOM 1717 C C . GLU A 1 205 ? -24.104 7.089 15.580 1.00 92.75 205 GLU A C 1
ATOM 1719 O O . GLU A 1 205 ? -25.173 6.878 16.148 1.00 92.75 205 GLU A O 1
ATOM 1724 N N . ILE A 1 206 ? -23.051 7.591 16.237 1.00 92.12 206 ILE A N 1
ATOM 1725 C CA . ILE A 1 206 ? -23.106 7.956 17.664 1.00 92.12 206 ILE A CA 1
ATOM 1726 C C . ILE A 1 206 ? -24.152 9.056 17.899 1.00 92.12 206 ILE A C 1
ATOM 1728 O O . ILE A 1 206 ? -25.001 8.937 18.785 1.00 92.12 206 ILE A O 1
ATOM 1732 N N . LYS A 1 207 ? -24.144 10.118 17.080 1.00 93.00 207 LYS A N 1
ATOM 1733 C CA . LYS A 1 207 ? -25.123 11.212 17.182 1.00 93.00 207 LYS A CA 1
ATOM 1734 C C . LYS A 1 207 ? -26.545 10.702 16.966 1.00 93.00 207 LYS A C 1
ATOM 1736 O O . LYS A 1 207 ? -27.435 11.072 17.724 1.00 93.00 207 LYS A O 1
ATOM 1741 N N . ARG A 1 208 ? -26.751 9.839 15.968 1.00 93.06 208 ARG A N 1
ATOM 1742 C CA . ARG A 1 208 ? -28.040 9.199 15.686 1.00 93.06 208 ARG A CA 1
ATOM 1743 C C . ARG A 1 208 ? -28.502 8.345 16.861 1.00 93.06 208 ARG A C 1
ATOM 1745 O O . ARG A 1 208 ? -29.659 8.444 17.248 1.00 93.06 208 ARG A O 1
ATOM 1752 N N . PHE A 1 209 ? -27.607 7.553 17.446 1.00 92.25 209 PHE A N 1
ATOM 1753 C CA . PHE A 1 209 ? -27.910 6.752 18.626 1.00 92.25 209 PHE A CA 1
ATOM 1754 C C . PHE A 1 209 ? -28.324 7.625 19.819 1.00 92.25 209 PHE A C 1
ATOM 1756 O O . PHE A 1 209 ? -29.203 7.222 20.577 1.00 92.25 209 PHE A O 1
ATOM 1763 N N . LYS A 1 210 ? -27.736 8.818 19.970 1.00 93.31 210 LYS A N 1
ATOM 1764 C CA . LYS A 1 210 ? -28.049 9.754 21.058 1.00 93.31 210 LYS A CA 1
ATOM 1765 C C . LYS A 1 210 ? -29.437 10.404 20.959 1.00 93.31 210 LYS A C 1
ATOM 1767 O O . LYS A 1 210 ? -29.990 10.775 21.990 1.00 93.31 210 LYS A O 1
ATOM 1772 N N . VAL A 1 211 ? -29.998 10.577 19.760 1.00 94.44 211 VAL A N 1
ATOM 1773 C CA . VAL A 1 211 ? -31.276 11.294 19.577 1.00 94.44 211 VAL A CA 1
ATOM 1774 C C . VAL A 1 211 ? -32.386 10.668 20.428 1.00 94.44 211 VAL A C 1
ATOM 1776 O O . VAL A 1 211 ? -32.609 9.462 20.371 1.00 94.44 211 VAL A O 1
ATOM 1779 N N . GLY A 1 212 ? -33.082 11.501 21.208 1.00 91.00 212 GLY A N 1
ATOM 1780 C CA . GLY A 1 212 ? -34.204 11.084 22.056 1.00 91.00 212 GLY A CA 1
ATOM 1781 C C . GLY A 1 212 ? -33.810 10.381 23.358 1.00 91.00 212 GLY A C 1
ATOM 1782 O O . GLY A 1 212 ? -34.696 10.006 24.117 1.00 91.00 212 GLY A O 1
ATOM 1783 N N . LYS A 1 213 ? -32.510 10.213 23.639 1.00 92.62 213 LYS A N 1
ATOM 1784 C CA . LYS A 1 213 ? -32.018 9.644 24.899 1.00 92.62 213 LYS A CA 1
ATOM 1785 C C . LYS A 1 213 ? -31.526 10.754 25.822 1.00 92.62 213 LYS A C 1
ATOM 1787 O O . LYS A 1 213 ? -30.662 11.543 25.440 1.00 92.62 213 LYS A O 1
ATOM 1792 N N . THR A 1 214 ? -32.087 10.806 27.024 1.00 87.06 214 THR A N 1
ATOM 1793 C CA . THR A 1 214 ? -31.765 11.796 28.062 1.00 87.06 214 THR A CA 1
ATOM 1794 C C . THR A 1 214 ? -30.649 11.317 28.984 1.00 87.06 214 THR A C 1
ATOM 1796 O O . THR A 1 214 ? -29.791 12.111 29.356 1.00 87.06 214 THR A O 1
ATOM 1799 N N . GLU A 1 215 ? -30.602 10.015 29.270 1.00 90.38 215 GLU A N 1
ATOM 1800 C CA . GLU A 1 215 ? -29.575 9.382 30.099 1.00 90.38 215 GLU A CA 1
ATOM 1801 C C . GLU A 1 215 ? -28.778 8.379 29.264 1.00 90.38 215 GLU A C 1
ATOM 1803 O O . GLU A 1 215 ? -29.311 7.410 28.719 1.00 90.38 215 GLU A O 1
ATOM 1808 N N . LEU A 1 216 ? -27.484 8.651 29.108 1.00 90.81 216 LEU A N 1
ATOM 1809 C CA . LEU A 1 216 ? -26.558 7.820 28.352 1.00 90.81 216 LEU A CA 1
ATOM 1810 C C . LEU A 1 216 ? -25.283 7.630 29.150 1.00 90.81 216 LEU A C 1
ATOM 1812 O O . LEU A 1 216 ? -24.615 8.598 29.506 1.00 90.81 216 LEU A O 1
ATOM 1816 N N . TYR A 1 217 ? -24.920 6.370 29.329 1.00 91.06 217 TYR A N 1
ATOM 1817 C CA . TYR A 1 217 ? -23.641 5.967 29.884 1.00 91.06 217 TYR A CA 1
ATOM 1818 C C . TYR A 1 217 ? -22.790 5.397 28.755 1.00 91.06 217 TYR A C 1
ATOM 1820 O O . TYR A 1 217 ? -23.285 4.661 27.898 1.00 91.06 217 TYR A O 1
ATOM 1828 N N . VAL A 1 218 ? -21.516 5.778 28.727 1.00 91.44 218 VAL A N 1
ATOM 1829 C CA . VAL A 1 218 ? -20.564 5.355 27.699 1.00 91.44 218 VAL A CA 1
ATOM 1830 C C . VAL A 1 218 ? -19.374 4.719 28.391 1.00 91.44 218 VAL A C 1
ATOM 1832 O O . VAL A 1 218 ? -18.799 5.304 29.304 1.00 91.44 218 VAL A O 1
ATOM 1835 N N . SER A 1 219 ? -18.996 3.533 27.927 1.00 93.75 219 SER A N 1
ATOM 1836 C CA . SER A 1 219 ? -17.727 2.909 28.282 1.00 93.75 219 SER A CA 1
ATOM 1837 C C . SER A 1 219 ? -16.724 3.184 27.169 1.00 93.75 219 SER A C 1
ATOM 1839 O O . SER A 1 219 ? -16.927 2.762 26.030 1.00 93.75 219 SER A O 1
ATOM 1841 N N . GLU A 1 220 ? -15.656 3.907 27.494 1.00 94.06 220 GLU A N 1
ATOM 1842 C CA . GLU A 1 220 ? -14.497 4.045 26.618 1.00 94.06 220 GLU A CA 1
ATOM 1843 C C . GLU A 1 220 ? -13.546 2.875 26.880 1.00 94.06 220 GLU A C 1
ATOM 1845 O O . GLU A 1 220 ? -13.154 2.615 28.018 1.00 94.06 220 GLU A O 1
ATOM 1850 N N . CYS A 1 221 ? -13.206 2.140 25.826 1.00 93.44 221 CYS A N 1
ATOM 1851 C CA . CYS A 1 221 ? -12.273 1.025 25.893 1.00 93.44 221 CYS A CA 1
ATOM 1852 C C . CYS A 1 221 ? -11.184 1.241 24.844 1.00 93.44 221 CYS A C 1
ATOM 1854 O O . CYS A 1 221 ? -11.500 1.411 23.665 1.00 93.44 221 CYS A O 1
ATOM 1856 N N . ASP A 1 222 ? -9.921 1.199 25.267 1.00 90.75 222 ASP A N 1
ATOM 1857 C CA . ASP A 1 222 ? -8.757 1.266 24.382 1.00 90.75 222 ASP A CA 1
ATOM 1858 C C . ASP A 1 222 ? -7.879 0.021 24.562 1.00 90.75 222 ASP A C 1
ATOM 1860 O O . ASP A 1 222 ? -7.760 -0.523 25.663 1.00 90.75 222 ASP A O 1
ATOM 1864 N N . ILE A 1 223 ? -7.275 -0.446 23.469 1.00 90.06 223 ILE A N 1
ATOM 1865 C CA . ILE A 1 223 ? -6.439 -1.649 23.459 1.00 90.06 223 ILE A CA 1
ATOM 1866 C C . ILE A 1 223 ? -4.973 -1.223 23.465 1.00 90.06 223 ILE A C 1
ATOM 1868 O O . ILE A 1 223 ? -4.458 -0.650 22.500 1.00 90.06 223 ILE A O 1
ATOM 1872 N N . LYS A 1 224 ? -4.265 -1.554 24.547 1.00 87.62 224 LYS A N 1
ATOM 1873 C CA . LYS A 1 224 ? -2.842 -1.240 24.687 1.00 87.62 224 LYS A CA 1
ATOM 1874 C C . LYS A 1 224 ? -2.013 -2.021 23.666 1.00 87.62 224 LYS A C 1
ATOM 1876 O O . LYS A 1 224 ? -2.099 -3.243 23.596 1.00 87.62 224 LYS A O 1
ATOM 1881 N N . ALA A 1 225 ? -1.171 -1.299 22.923 1.00 85.25 225 ALA A N 1
ATOM 1882 C CA . ALA A 1 225 ? -0.184 -1.868 22.003 1.00 85.25 225 ALA A CA 1
ATOM 1883 C C . ALA A 1 225 ? -0.777 -2.946 21.070 1.00 85.25 225 ALA A C 1
ATOM 1885 O O . ALA A 1 225 ? -0.230 -4.033 20.938 1.00 85.25 225 ALA A O 1
ATOM 1886 N N . PHE A 1 226 ? -1.921 -2.644 20.441 1.00 87.25 226 PHE A N 1
ATOM 1887 C CA . PHE A 1 226 ? -2.706 -3.586 19.628 1.00 87.25 226 PHE A CA 1
ATOM 1888 C C . PHE A 1 226 ? -1.879 -4.448 18.658 1.00 87.25 226 PHE A C 1
ATOM 1890 O O . PHE A 1 226 ? -2.127 -5.640 18.541 1.00 87.25 226 PHE A O 1
ATOM 1897 N N . PHE A 1 227 ? -0.889 -3.872 17.970 1.00 86.56 227 PHE A N 1
ATOM 1898 C CA . PHE A 1 227 ? -0.076 -4.619 17.002 1.00 86.56 227 PHE A CA 1
ATOM 1899 C C . PHE A 1 227 ? 0.984 -5.525 17.643 1.00 86.56 227 PHE A C 1
ATOM 1901 O O . PHE A 1 227 ? 1.447 -6.447 16.981 1.00 86.56 227 PHE A O 1
ATOM 1908 N N . ASP A 1 228 ? 1.337 -5.288 18.906 1.00 87.44 228 ASP A N 1
ATOM 1909 C CA . ASP A 1 228 ? 2.389 -6.016 19.623 1.00 87.44 228 ASP A CA 1
ATOM 1910 C C . ASP A 1 228 ? 1.820 -7.100 20.556 1.00 87.44 228 ASP A C 1
ATOM 1912 O O . ASP A 1 228 ? 2.554 -7.962 21.030 1.00 87.44 228 ASP A O 1
ATOM 1916 N N . THR A 1 229 ? 0.516 -7.055 20.852 1.00 90.19 229 THR A N 1
ATOM 1917 C CA . THR A 1 229 ? -0.125 -7.922 21.858 1.00 90.19 229 THR A CA 1
ATOM 1918 C C . THR A 1 229 ? -0.918 -9.089 21.275 1.00 90.19 229 THR A C 1
ATOM 1920 O O . THR A 1 229 ? -1.313 -9.984 22.020 1.00 90.19 229 THR A O 1
ATOM 1923 N N . ILE A 1 230 ? -1.149 -9.123 19.960 1.00 88.12 230 ILE A N 1
ATOM 1924 C CA . ILE A 1 230 ? -1.894 -10.215 19.326 1.00 88.12 230 ILE A CA 1
ATOM 1925 C C . ILE A 1 230 ? -0.971 -11.418 19.116 1.00 88.12 230 ILE A C 1
ATOM 1927 O O . ILE A 1 230 ? 0.012 -11.349 18.378 1.00 88.12 230 ILE A O 1
ATOM 1931 N N . ALA A 1 231 ? -1.319 -12.551 19.725 1.00 89.75 231 ALA A N 1
ATOM 1932 C CA . ALA A 1 231 ? -0.576 -13.792 19.565 1.00 89.75 231 ALA A CA 1
ATOM 1933 C C . ALA A 1 231 ? -0.674 -14.329 18.125 1.00 89.75 231 ALA A C 1
ATOM 1935 O O . ALA A 1 231 ? -1.759 -14.466 17.556 1.00 89.75 231 ALA A O 1
ATOM 1936 N N . HIS A 1 232 ? 0.470 -14.692 17.538 1.00 89.00 232 HIS A N 1
ATOM 1937 C CA . HIS A 1 232 ? 0.525 -15.217 16.169 1.00 89.00 232 HIS A CA 1
ATOM 1938 C C . HIS A 1 232 ? -0.253 -16.531 15.998 1.00 89.00 232 HIS A C 1
ATOM 1940 O O . HIS A 1 232 ? -0.798 -16.774 14.922 1.00 89.00 232 HIS A O 1
ATOM 1946 N N . SER A 1 233 ? -0.301 -17.375 17.036 1.00 91.62 233 SER A N 1
ATOM 1947 C CA . SER A 1 233 ? -1.066 -18.628 17.035 1.00 91.62 233 SER A CA 1
ATOM 1948 C C . SER A 1 233 ? -2.556 -18.375 16.843 1.00 91.62 233 SER A C 1
ATOM 1950 O O . SER A 1 233 ? -3.175 -19.028 16.011 1.00 91.62 233 SER A O 1
ATOM 1952 N N . GLU A 1 234 ? -3.106 -17.377 17.538 1.00 88.56 234 GLU A N 1
ATOM 1953 C CA . GLU A 1 234 ? -4.518 -17.011 17.423 1.00 88.56 234 GLU A CA 1
ATOM 1954 C C . GLU A 1 234 ? -4.852 -16.583 15.996 1.00 88.56 234 GLU A C 1
ATOM 1956 O O . GLU A 1 234 ? -5.822 -17.064 15.423 1.00 88.56 234 GLU A O 1
ATOM 1961 N N . ILE A 1 235 ? -4.007 -15.760 15.365 1.00 86.62 235 ILE A N 1
ATOM 1962 C CA . ILE A 1 235 ? -4.222 -15.333 13.973 1.00 86.62 235 ILE A CA 1
ATOM 1963 C C . ILE A 1 235 ? -4.205 -16.532 13.015 1.00 86.62 235 ILE A C 1
ATOM 1965 O O . ILE A 1 235 ? -5.052 -16.611 12.130 1.00 86.62 235 ILE A O 1
ATOM 1969 N N . ARG A 1 236 ? -3.250 -17.457 13.180 1.00 84.56 236 ARG A N 1
ATOM 1970 C CA . ARG A 1 236 ? -3.090 -18.622 12.290 1.00 84.56 236 ARG A CA 1
ATOM 1971 C C . ARG A 1 236 ? -4.201 -19.657 12.444 1.00 84.56 236 ARG A C 1
ATOM 1973 O O . ARG A 1 236 ? -4.505 -20.333 11.473 1.00 84.56 236 ARG A O 1
ATOM 1980 N N . ASN A 1 237 ? -4.777 -19.776 13.637 1.00 84.88 237 ASN A N 1
ATOM 1981 C CA . ASN A 1 237 ? -5.797 -20.779 13.943 1.00 84.88 237 ASN A CA 1
ATOM 1982 C C . ASN A 1 237 ? -7.232 -20.255 13.776 1.00 84.88 237 ASN A C 1
ATOM 1984 O O . ASN A 1 237 ? -8.173 -21.036 13.875 1.00 84.88 237 ASN A O 1
ATOM 1988 N N . SER A 1 238 ? -7.419 -18.946 13.576 1.00 70.31 238 SER A N 1
ATOM 1989 C CA . SER A 1 238 ? -8.753 -18.331 13.605 1.00 70.31 238 SER A CA 1
ATOM 1990 C C . SER A 1 238 ? -9.595 -18.533 12.340 1.00 70.31 238 SER A C 1
ATOM 1992 O O . SER A 1 238 ? -10.773 -18.183 12.386 1.00 70.31 238 SER A O 1
ATOM 1994 N N . TYR A 1 239 ? -9.048 -19.062 11.237 1.00 55.25 239 TYR A N 1
ATOM 1995 C CA . TYR A 1 239 ? -9.778 -19.257 9.974 1.00 55.25 239 TYR A CA 1
ATOM 1996 C C . TYR A 1 239 ? -9.209 -20.408 9.147 1.00 55.25 239 TYR A C 1
ATOM 1998 O O . TYR A 1 239 ? -7.983 -20.387 8.899 1.00 55.25 239 TYR A O 1
#

Radius of gyration: 22.62 Å; chains: 1; bounding box: 57×51×62 Å

pLDDT: mean 86.55, std 10.68, range [32.28, 97.31]

Organism: NCBI:txid1049986

=== Feature glossary ===
A reading guide for the features in this record.

Start from the sequence.

  · Sequence gives the chain of amino acids in standard one-letter code (A=alanine, C=cysteine, …, Y=tyrosine), read N→C. It is the only feature that is directly encoded by the gene; all structural features are derived from the folded form of this sequence.

Fold it, and you get atomic coordinates and the backbone conformation that goes with them.

  · The mmCIF table is the protein's shape written out atom by atom. For each backbone N, Cα, C, and carbonyl O, it records an (x, y, z) coordinate triple in Å plus the residue type, chain letter, and residue number.

  · Backbone dihedral angles. Every residue except chain termini has a φ (preceding-C → N → Cα → C) and a ψ (N → Cα → C → next-N). They are reported in degrees following the IUPAC sign convention. Secondary structure is essentially a statement about which (φ, ψ) basin each residue occupies.

  · DSSP 8-state secondary structure assigns each residue one of H (α-helix), G (3₁₀-helix), I (π-helix), E (extended β-strand), B (isolated β-bridge), T (hydrogen-bonded turn), S (bend), or '-' (coil). The assignment is computed from backbone hydrogen-bond geometry via the Kabsch–Sander algorithm.

  · P-SEA three-state annotation labels each residue as helix, strand, or coil based purely on the geometry of the Cα trace. It serves as a fallback when the full backbone (and thus DSSP) is unavailable.

Summarize the fold with a handful of shape descriptors and a per-residue structural alphabet.

  · Radius of gyration (Rg) is the root-mean-square distance of Cα atoms from their centroid — a single number for overall size and compactness. A globular domain of N residues has Rg ≈ 2.2·N^0.38 Å; an extended or disordered chain has a much larger Rg. The Cα contact count is the number of residue pairs whose Cα atoms are within 8 Å and are more than four positions apart in sequence — a standard proxy for tertiary packing density. The bounding box is the smallest axis-aligned box enclosing all Cα atoms.

  · Foldseek's 3Di representation compresses backbone geometry into a per-residue letter drawn from a learned twenty-state alphabet. It captures the tertiary interaction pattern around each residue — which residues are packed against it in space, regardless of where they are in sequence.

  · Accessible surface area quantifies burial. A residue with SASA near zero is packed into the hydrophobic core; one with SASA >100 Å² sits on the surface. Computed here via the Shrake–Rupley numerical algorithm with a 1.4 Å probe.

Ask how reliable the model is.

  · For AlphaFold models, the B-factor field carries pLDDT — the model's own estimate of local accuracy on a 0–100 scale. Regions with pLDDT<50 should be treated as essentially unmodeled; they often correspond to intrinsically disordered segments.

  · For experimental (PDB) structures, the B-factor (temperature factor) quantifies the positional spread of each atom in the crystal — a combination of thermal vibration and static disorder — in units of Å². High B-factors mark flexible loops or poorly resolved regions; low B-factors mark the rigid, well-ordered core.

  · PAE(i, j) answers: if I align the predicted and true structures on residue i, how far off (in Å) do I expect residue j to be? A block-diagonal PAE matrix with low values on the blocks and high values off-diagonal is the signature of a multi-domain protein with confidently predicted domains but uncertain inter-domain orientation.

Place it in context: what it resembles, what it is annotated as, and how it looks.

  · Structural nearest neighbors (via Foldseek easy-search vs the PDB). Reported per hit: target PDB id, E-value, and alignment TM-score. A TM-score above ~0.5 is the conventional threshold for 'same fold'.

  · Functional annotations link the protein to curated databases. InterPro entries identify conserved domains and families by matching the sequence against member-database signatures (Pfam, PROSITE, CDD, …). Gene Ontology (GO) terms describe molecular function, biological process, and cellular component in a controlled vocabulary. CATH places the structure in a hierarchical fold classification (Class/Architecture/Topology/Homologous-superfamily). The organism is the source species.

  · Plot images: a contact map (which residues are close in 3D, as an N×N binary image), a Ramachandran scatter (backbone torsion angles, revealing secondary-structure composition at a glance), and — for AlphaFold structures — a PAE heatmap (pairwise prediction confidence).

  · Structure images are PyMOL renders from six orthogonal camera directions. Cartoon representation draws helices as coils and strands as arrows; sticks shows the backbone as bonds; surface shows the solvent-excluded envelope. Rainbow coloring maps sequence position to hue (blue→red, N→C); chain coloring assigns a distinct color per polypeptide.